Protein 4X5M (pdb70)

Secondary structure (DSSP, 8-state):
-HHHHHHHHHHHHHHHSSHHHHHHHHHH---TT--HHHHHHHHHHHHHHHHHHHHHT-HHHHHHHHHHHHHHHHHHHHHHHHHHH-/-HHHHHHHHHHHHHHHHHSHHHHHHHHHH---TT--HHHHHHHHHHHHHHHHHHHHHT-HHHHHHHHHHHHHHHHHHHHHHHHHHHHHHHHH-/-HHHHHHHHHHHHHHHHTHHHHHHHHHH---TT--HHHHHHHHHHHHHHHHHHHHHT-HHHHHHHHHHHHHHHHHHHHHHHHHHHHHHHTT--

Structure (mmCIF, N/CA/C/O backbone):
data_4X5M
#
_entry.id   4X5M
#
_cell.length_a   53.680
_cell.length_b   102.120
_cell.length_c   58.950
_cell.angle_alpha   90.00
_cell.angle_beta   90.00
_cell.angle_gamma   90.00
#
_symmetry.space_group_name_H-M   'P 21 21 2'
#
loop_
_entity.id
_entity.type
_entity.pdbx_description
1 polymer 'Uncharacterized protein'
2 non-polymer 'OLEIC ACID'
3 non-polymer '(2S)-2,3-dihydroxypropyl (9Z)-octadec-9-enoate'
4 non-polymer 'SULFATE ION'
5 non-polymer '(2R)-2,3-dihydroxypropyl (9Z)-octadec-9-enoate'
6 water water
#
loop_
_atom_site.group_PDB
_atom_site.id
_atom_site.type_symbol
_atom_site.label_atom_id
_atom_site.label_alt_id
_atom_site.label_comp_id
_atom_site.label_asym_id
_atom_site.label_entity_id
_atom_site.label_seq_id
_atom_site.pdbx_PDB_ins_code
_atom_site.Cartn_x
_atom_site.Cartn_y
_atom_site.Cartn_z
_atom_site.occupancy
_atom_site.B_iso_or_equiv
_atom_site.auth_seq_id
_atom_site.auth_comp_id
_atom_site.auth_asym_id
_atom_site.auth_atom_id
_atom_site.pdbx_PDB_model_num
ATOM 1 N N . ASP A 1 2 ? 65.521 49.035 -44.005 1.00 60.46 2 ASP A N 1
ATOM 2 C CA . ASP A 1 2 ? 66.500 48.258 -43.254 1.00 55.75 2 ASP A CA 1
ATOM 3 C C . ASP A 1 2 ? 66.795 48.901 -41.905 1.00 63.31 2 ASP A C 1
ATOM 4 O O . ASP A 1 2 ? 66.484 48.337 -40.854 1.00 62.80 2 ASP A O 1
ATOM 6 N N . THR A 1 3 ? 67.399 50.084 -41.943 1.00 63.35 3 THR A N 1
ATOM 7 C CA . THR A 1 3 ? 67.712 50.827 -40.728 1.00 55.93 3 THR A CA 1
ATOM 8 C C . THR A 1 3 ? 66.448 51.309 -40.024 1.00 52.15 3 THR A C 1
ATOM 9 O O . THR A 1 3 ? 66.479 51.643 -38.840 1.00 49.99 3 THR A O 1
ATOM 13 N N . ILE A 1 4 ? 65.338 51.359 -40.752 1.00 45.62 4 ILE A N 1
ATOM 14 C CA . ILE A 1 4 ? 64.101 51.867 -40.173 1.00 54.83 4 ILE A CA 1
ATOM 15 C C . ILE A 1 4 ? 63.432 50.779 -39.330 1.00 42.70 4 ILE A C 1
ATOM 16 O O . ILE A 1 4 ? 62.826 51.074 -38.301 1.00 44.37 4 ILE A O 1
ATOM 21 N N . LEU A 1 5 ? 63.569 49.521 -39.745 1.00 47.78 5 LEU A N 1
ATOM 22 C CA . LEU A 1 5 ? 63.025 48.409 -38.972 1.00 42.82 5 LEU A CA 1
ATOM 23 C C . LEU A 1 5 ? 63.854 48.206 -37.713 1.00 44.77 5 LEU A C 1
ATOM 24 O O . LEU A 1 5 ? 63.320 47.914 -36.641 1.00 39.22 5 LEU A O 1
ATOM 29 N N . LEU A 1 6 ? 65.166 48.361 -37.860 1.00 40.60 6 LEU A N 1
ATOM 30 C CA . LEU A 1 6 ? 66.088 48.286 -36.736 1.00 39.79 6 LEU A CA 1
ATOM 31 C C . LEU A 1 6 ? 65.769 49.355 -35.698 1.00 33.01 6 LEU A C 1
ATOM 32 O O . LEU A 1 6 ? 65.956 49.142 -34.501 1.00 33.66 6 LEU A O 1
ATOM 37 N N . THR A 1 7 ? 65.286 50.503 -36.165 1.00 35.91 7 THR A N 1
ATOM 38 C CA . THR A 1 7 ? 64.888 51.589 -35.276 1.00 31.33 7 THR A CA 1
ATOM 39 C C . THR A 1 7 ? 63.690 51.178 -34.425 1.00 25.68 7 THR A C 1
ATOM 40 O O . THR A 1 7 ? 63.650 51.439 -33.221 1.00 28.54 7 THR A O 1
ATOM 44 N N . GLY A 1 8 ? 62.719 50.528 -35.058 1.00 31.02 8 GLY A N 1
ATOM 45 C CA . GLY A 1 8 ? 61.537 50.053 -34.362 1.00 30.62 8 GLY A CA 1
ATOM 46 C C . GLY A 1 8 ? 61.862 48.972 -33.350 1.00 29.07 8 GLY A C 1
ATOM 47 O O . GLY A 1 8 ? 61.328 48.966 -32.240 1.00 32.74 8 GLY A O 1
ATOM 48 N N . LEU A 1 9 ? 62.741 48.052 -33.737 1.00 29.78 9 LEU A N 1
ATOM 49 C CA . LEU A 1 9 ? 63.184 46.988 -32.843 1.00 28.06 9 LEU A CA 1
ATOM 50 C C . LEU A 1 9 ? 63.993 47.572 -31.691 1.00 30.35 9 LEU A C 1
ATOM 51 O O . LEU A 1 9 ? 63.912 47.097 -30.557 1.00 32.91 9 LEU A O 1
ATOM 56 N N . PHE A 1 10 ? 64.774 48.603 -32.000 1.00 29.71 10 PHE A N 1
ATOM 57 C CA . PHE A 1 10 ? 65.519 49.352 -30.994 1.00 29.85 10 PHE A CA 1
ATOM 58 C C . PHE A 1 10 ? 64.546 49.967 -29.994 1.00 29.61 10 PHE A C 1
ATOM 59 O O . PHE A 1 10 ? 64.746 49.887 -28.781 1.00 29.00 10 PHE A O 1
ATOM 67 N N . ALA A 1 11 ? 63.485 50.568 -30.522 1.00 28.20 11 ALA A N 1
ATOM 68 C CA . ALA A 1 11 ? 62.438 51.167 -29.706 1.00 28.75 11 ALA A CA 1
ATOM 69 C C . ALA A 1 11 ? 61.691 50.112 -28.901 1.00 28.39 11 ALA A C 1
ATOM 70 O O . ALA A 1 11 ? 61.443 50.290 -27.708 1.00 27.22 11 ALA A O 1
ATOM 72 N N . ALA A 1 12 ? 61.332 49.019 -29.567 1.00 28.39 12 ALA A N 1
ATOM 73 C CA . ALA A 1 12 ? 60.593 47.934 -28.932 1.00 30.84 12 ALA A CA 1
ATOM 74 C C . ALA A 1 12 ? 61.374 47.332 -27.769 1.00 31.61 12 ALA A C 1
ATOM 75 O O . ALA A 1 12 ? 60.798 47.007 -26.733 1.00 32.00 12 ALA A O 1
ATOM 77 N N . PHE A 1 13 ? 62.685 47.194 -27.944 1.00 29.65 13 PHE A N 1
ATOM 78 C CA . PHE A 1 13 ? 63.551 46.642 -26.905 1.00 27.74 13 PHE A CA 1
ATOM 79 C C . PHE A 1 13 ? 63.505 47.473 -25.628 1.00 27.02 13 PHE A C 1
ATOM 80 O O . PHE A 1 13 ? 63.337 46.938 -24.533 1.00 27.99 13 PHE A O 1
ATOM 88 N N . PHE A 1 14 ? 63.650 48.786 -25.775 1.00 27.29 14 PHE A N 1
ATOM 89 C CA . PHE A 1 14 ? 63.758 49.672 -24.622 1.00 27.62 14 PHE A CA 1
ATOM 90 C C . PHE A 1 14 ? 62.434 49.901 -23.898 1.00 24.05 14 PHE A C 1
ATOM 91 O O . PHE A 1 14 ? 62.399 49.899 -22.673 1.00 32.62 14 PHE A O 1
ATOM 99 N N . THR A 1 15 ? 61.350 50.099 -24.640 1.00 24.22 15 THR A N 1
ATOM 100 C CA . THR A 1 15 ? 60.058 50.357 -24.007 1.00 27.62 15 THR A CA 1
ATOM 101 C C . THR A 1 15 ? 59.469 49.109 -23.356 1.00 31.00 15 THR A C 1
ATOM 102 O O . THR A 1 15 ? 58.775 49.203 -22.342 1.00 33.59 15 THR A O 1
ATOM 106 N N . THR A 1 16 ? 59.743 47.941 -23.930 1.00 27.53 16 THR A N 1
ATOM 107 C CA . THR A 1 16 ? 59.173 46.702 -23.406 1.00 29.44 16 THR A CA 1
ATOM 108 C C . THR A 1 16 ? 59.928 46.204 -22.176 1.00 30.70 16 THR A C 1
ATOM 109 O O . THR A 1 16 ? 59.320 45.727 -21.218 1.00 39.23 16 THR A O 1
ATOM 113 N N . PHE A 1 17 ? 61.251 46.327 -22.200 1.00 29.94 17 PHE A N 1
ATOM 114 C CA . PHE A 1 17 ? 62.083 45.773 -21.134 1.00 31.45 17 PHE A CA 1
ATOM 115 C C . PHE A 1 17 ? 62.410 46.789 -20.043 1.00 29.94 17 PHE A C 1
ATOM 116 O O . PHE A 1 17 ? 63.033 46.445 -19.038 1.00 35.25 17 PHE A O 1
ATOM 124 N N . ALA A 1 18 ? 61.990 48.035 -20.242 1.00 31.36 18 ALA A N 1
ATOM 125 C CA . ALA A 1 18 ? 62.215 49.089 -19.256 1.00 32.37 18 ALA A CA 1
ATOM 126 C C . ALA A 1 18 ? 61.594 48.735 -17.912 1.00 30.25 18 ALA A C 1
ATOM 127 O O . ALA A 1 18 ? 62.258 48.788 -16.878 1.00 33.91 18 A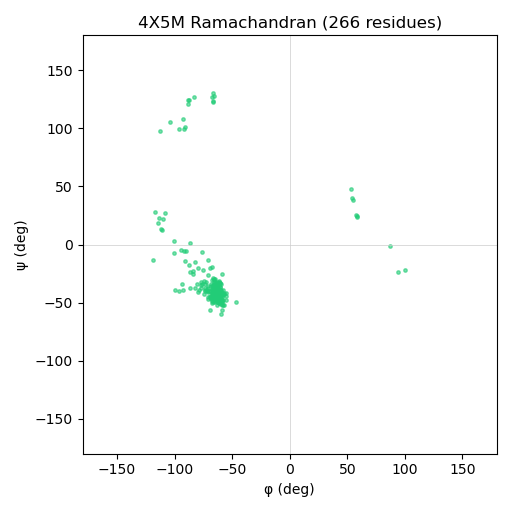LA A O 1
ATOM 129 N N . PHE A 1 19 ? 60.315 48.376 -17.936 1.00 25.02 19 PHE A N 1
ATOM 130 C CA . PHE A 1 19 ? 59.583 48.072 -16.712 1.00 30.55 19 PHE A CA 1
ATOM 131 C C . PHE A 1 19 ? 59.214 46.597 -16.621 1.00 35.45 19 PHE A C 1
ATOM 132 O O . PHE A 1 19 ? 58.391 46.204 -15.795 1.00 34.49 19 PHE A O 1
ATOM 140 N N . ALA A 1 20 ? 59.824 45.786 -17.479 1.00 29.57 20 ALA A N 1
ATOM 141 C CA . ALA A 1 20 ? 59.628 44.339 -17.446 1.00 31.19 20 ALA A CA 1
ATOM 142 C C . ALA A 1 20 ? 59.993 43.696 -16.097 1.00 30.11 20 ALA A C 1
ATOM 143 O O . ALA A 1 20 ? 59.296 42.782 -15.658 1.00 28.10 20 ALA A O 1
ATOM 145 N N . PRO A 1 21 ? 61.083 44.152 -15.438 1.00 31.07 21 PRO A N 1
ATOM 146 C CA . PRO A 1 21 ? 61.359 43.575 -14.115 1.00 29.75 21 PRO A CA 1
ATOM 147 C C . PRO A 1 21 ? 60.228 43.755 -13.099 1.00 33.62 21 PRO A C 1
ATOM 148 O O . PRO A 1 21 ? 60.125 42.955 -12.169 1.00 34.18 21 PRO A O 1
ATOM 152 N N . GLN A 1 22 ? 59.401 44.782 -13.272 1.00 35.17 22 GLN A N 1
ATOM 153 C CA . GLN A 1 22 ? 58.261 44.998 -12.384 1.00 33.24 22 GLN A CA 1
ATOM 154 C C . GLN A 1 22 ? 57.209 43.904 -12.552 1.00 30.02 22 GLN A C 1
ATOM 155 O O . GLN A 1 22 ? 56.692 43.372 -11.569 1.00 30.98 22 GLN A O 1
ATOM 161 N N . SER A 1 23 ? 56.895 43.577 -13.802 1.00 28.45 23 SER A N 1
ATOM 162 C CA . SER A 1 23 ? 55.929 42.526 -14.104 1.00 29.00 23 SER A CA 1
ATOM 163 C C . SER A 1 23 ? 56.447 41.161 -13.668 1.00 27.06 23 SER A C 1
ATOM 164 O O . SER A 1 23 ? 55.703 40.354 -13.111 1.00 31.58 23 SER A O 1
ATOM 167 N N . ILE A 1 24 ? 57.728 40.912 -13.928 1.00 29.58 24 ILE A N 1
ATOM 168 C CA . ILE A 1 24 ? 58.366 39.659 -13.541 1.00 31.53 24 ILE A CA 1
ATOM 169 C C . ILE A 1 24 ? 58.319 39.475 -12.027 1.00 30.62 24 ILE A C 1
ATOM 170 O O . ILE A 1 24 ? 58.020 38.387 -11.532 1.00 29.58 24 ILE A O 1
ATOM 175 N N . LYS A 1 25 ? 58.606 40.550 -11.298 1.00 34.36 25 LYS A N 1
ATOM 176 C CA . LYS A 1 25 ? 58.543 40.534 -9.840 1.00 38.75 25 LYS A CA 1
ATOM 177 C C . LYS A 1 25 ? 57.132 40.216 -9.355 1.00 36.15 25 LYS A C 1
ATOM 178 O O . LYS A 1 25 ? 56.948 39.450 -8.409 1.00 31.65 25 LYS A O 1
ATOM 184 N N . THR A 1 26 ? 56.143 40.817 -10.009 1.00 33.49 26 THR A N 1
ATOM 185 C CA . THR A 1 26 ? 54.742 40.593 -9.668 1.00 28.22 26 THR A CA 1
ATOM 186 C C . THR A 1 26 ? 54.354 39.139 -9.905 1.00 27.61 26 THR A C 1
ATOM 187 O O . THR A 1 26 ? 53.685 38.521 -9.077 1.00 35.27 26 THR A O 1
ATOM 191 N N . ILE A 1 27 ? 54.785 38.597 -11.038 1.00 27.40 27 ILE A N 1
ATOM 192 C CA . ILE A 1 27 ? 54.525 37.202 -11.374 1.00 29.51 27 ILE A CA 1
ATOM 193 C C . ILE A 1 27 ? 55.207 36.267 -10.377 1.00 33.63 27 ILE A C 1
ATOM 194 O O . ILE A 1 27 ? 54.631 35.265 -9.950 1.00 35.75 27 ILE A O 1
ATOM 199 N N . ARG A 1 28 ? 56.431 36.616 -9.994 1.00 36.64 28 ARG A N 1
ATOM 200 C CA . ARG A 1 28 ? 57.215 35.793 -9.081 1.00 39.21 28 ARG A CA 1
ATOM 201 C C . ARG A 1 28 ? 56.670 35.826 -7.653 1.00 40.62 28 ARG A C 1
ATOM 202 O O . ARG A 1 28 ? 56.550 34.786 -7.004 1.00 38.95 28 ARG A O 1
ATOM 210 N N . THR A 1 29 ? 56.335 37.018 -7.169 1.00 38.65 29 THR A N 1
ATOM 211 C CA . THR A 1 29 ? 55.906 37.185 -5.782 1.00 39.34 29 THR A CA 1
ATOM 212 C C . THR A 1 29 ? 54.396 37.069 -5.602 1.00 37.77 29 THR A C 1
ATOM 213 O O . THR A 1 29 ? 53.913 36.933 -4.475 1.00 40.20 29 THR A O 1
ATOM 217 N N . ARG A 1 30 ? 53.659 37.133 -6.710 1.00 35.02 30 ARG A N 1
ATOM 218 C CA . ARG A 1 30 ? 52.195 37.090 -6.692 1.00 32.39 30 ARG A CA 1
ATOM 219 C C . ARG A 1 30 ? 51.599 38.217 -5.847 1.00 38.49 30 ARG A C 1
ATOM 220 O O . ARG A 1 30 ? 50.477 38.109 -5.353 1.00 38.91 30 ARG A O 1
ATOM 228 N N . ASN A 1 31 ? 52.359 39.296 -5.686 1.00 36.35 31 ASN A N 1
ATOM 229 C CA . ASN A 1 31 ? 51.885 40.469 -4.962 1.00 38.54 31 ASN A CA 1
ATOM 230 C C . ASN A 1 31 ? 51.261 41.467 -5.931 1.00 37.87 31 ASN A C 1
ATOM 231 O O . ASN A 1 31 ? 51.964 42.109 -6.710 1.00 37.76 31 ASN A O 1
ATOM 236 N N . THR A 1 32 ? 49.937 41.589 -5.878 1.00 33.94 32 THR A N 1
ATOM 237 C CA . THR A 1 32 ? 49.207 42.442 -6.811 1.00 36.31 32 THR A CA 1
ATOM 238 C C . THR A 1 32 ? 48.478 43.589 -6.119 1.00 41.24 32 THR A C 1
ATOM 239 O O . THR A 1 32 ? 47.457 44.069 -6.612 1.00 39.78 32 THR A O 1
ATOM 243 N N . GLU A 1 33 ? 49.000 44.024 -4.977 1.00 43.24 33 GLU A N 1
ATOM 244 C CA . GLU A 1 33 ? 48.419 45.155 -4.261 1.00 53.32 33 GLU A CA 1
ATOM 245 C C . GLU A 1 33 ? 48.580 46.449 -5.055 1.00 44.32 33 GLU A C 1
ATOM 246 O O . GLU A 1 33 ? 49.673 46.768 -5.525 1.00 49.70 33 GLU A O 1
ATOM 249 N N . GLY A 1 34 ? 47.484 47.187 -5.207 1.00 45.81 34 GLY A N 1
ATOM 250 C CA . GLY A 1 34 ? 47.513 48.456 -5.911 1.00 53.63 34 GLY A CA 1
ATOM 251 C C . GLY A 1 34 ? 47.144 48.334 -7.376 1.00 53.16 34 GLY A C 1
ATOM 252 O O . GLY A 1 34 ? 46.698 49.301 -7.996 1.00 48.55 34 GLY A O 1
ATOM 253 N N . ILE A 1 35 ? 47.330 47.140 -7.932 1.00 43.03 35 ILE A N 1
ATOM 254 C CA . ILE A 1 35 ? 47.029 46.894 -9.338 1.00 42.07 35 ILE A CA 1
ATOM 255 C C . ILE A 1 35 ? 45.534 47.005 -9.619 1.00 31.09 35 ILE A C 1
ATOM 256 O O . ILE A 1 35 ? 44.722 46.319 -8.998 1.00 42.13 35 ILE A O 1
ATOM 261 N N . SER A 1 36 ? 45.178 47.878 -10.556 1.00 35.38 36 SER A N 1
ATOM 262 C CA . SER A 1 36 ? 43.785 48.053 -10.947 1.00 37.04 36 SER A CA 1
ATOM 263 C C . SER A 1 36 ? 43.390 47.086 -12.055 1.00 35.15 36 SER A C 1
ATOM 264 O O . SER A 1 36 ? 44.022 47.045 -13.112 1.00 29.78 36 SER A O 1
ATOM 267 N N . VAL A 1 37 ? 42.339 46.313 -11.803 1.00 32.28 37 VAL A N 1
ATOM 268 C CA . VAL A 1 37 ? 41.810 45.383 -12.794 1.00 30.87 37 VAL A CA 1
ATOM 269 C C . VAL A 1 37 ? 41.334 46.129 -14.037 1.00 30.04 37 VAL A C 1
ATOM 270 O O . VAL A 1 37 ? 41.626 45.725 -15.164 1.00 25.57 37 VAL A O 1
ATOM 274 N N . VAL A 1 38 ? 40.616 47.228 -13.822 1.00 32.41 38 VAL A N 1
ATOM 275 C CA . VAL A 1 38 ? 40.078 48.033 -14.917 1.00 24.59 38 VAL A CA 1
ATOM 276 C C . VAL A 1 38 ? 41.181 48.584 -15.818 1.00 23.98 38 VAL A C 1
ATOM 277 O O . VAL A 1 38 ? 41.074 48.533 -17.045 1.00 29.37 38 VAL A O 1
ATOM 281 N N . MET A 1 39 ? 42.244 49.100 -15.208 1.00 23.81 39 MET A N 1
ATOM 282 C CA . MET A 1 39 ? 43.352 49.667 -15.971 1.00 27.18 39 MET A CA 1
ATOM 283 C C . MET A 1 39 ? 44.043 48.610 -16.832 1.00 23.93 39 MET A C 1
ATOM 284 O O . MET A 1 39 ? 44.421 48.882 -17.971 1.00 26.59 39 MET A O 1
ATOM 289 N N . TYR A 1 40 ? 44.197 47.404 -16.294 1.00 23.67 40 TYR A N 1
ATOM 290 C CA . TYR A 1 40 ? 44.863 46.335 -17.032 1.00 26.34 40 TYR A CA 1
ATOM 291 C C . TYR A 1 40 ? 43.990 45.785 -18.156 1.00 26.64 40 TYR A C 1
ATOM 292 O O . TYR A 1 40 ? 44.499 45.390 -19.205 1.00 28.88 40 TYR A O 1
ATOM 301 N N . ILE A 1 41 ? 42.679 45.761 -17.938 1.00 25.79 41 ILE A N 1
ATOM 302 C CA . ILE A 1 41 ? 41.750 45.340 -18.980 1.00 24.05 41 ILE A CA 1
ATOM 303 C C . ILE A 1 41 ? 41.760 46.351 -20.123 1.00 23.05 41 ILE A C 1
ATOM 304 O O . ILE A 1 41 ? 41.774 45.976 -21.297 1.00 28.29 41 ILE A O 1
ATOM 309 N N . MET A 1 42 ? 41.762 47.634 -19.773 1.00 25.45 42 MET A N 1
ATOM 310 C CA . MET A 1 42 ? 41.898 48.695 -20.765 1.00 28.87 42 MET A CA 1
ATOM 311 C C . MET A 1 42 ? 43.223 48.570 -21.509 1.00 22.78 42 MET A C 1
ATOM 312 O O . MET A 1 42 ? 43.278 48.700 -22.733 1.00 22.86 42 MET A O 1
ATOM 317 N N . PHE A 1 43 ? 44.288 48.318 -20.754 1.00 25.39 43 PHE A N 1
ATOM 318 C CA . PHE A 1 43 ? 45.628 48.188 -21.314 1.00 23.90 43 PHE A CA 1
ATOM 319 C C . PHE A 1 43 ? 45.714 47.017 -22.286 1.00 23.95 43 PHE A C 1
ATOM 320 O O . PHE A 1 43 ? 46.241 47.153 -23.389 1.00 26.65 43 PHE A O 1
ATOM 328 N N . LEU A 1 44 ? 45.189 45.869 -21.866 1.00 24.62 44 LEU A N 1
ATOM 329 C CA . LEU A 1 44 ? 45.213 44.665 -22.690 1.00 27.77 44 LEU A CA 1
ATOM 330 C C . LEU A 1 44 ? 44.346 44.818 -23.935 1.00 24.31 44 LEU A C 1
ATOM 331 O O . LEU A 1 44 ? 44.676 44.290 -24.997 1.00 22.89 44 LEU A O 1
ATOM 336 N N . THR A 1 45 ? 43.238 45.540 -23.797 1.00 21.41 45 THR A N 1
ATOM 337 C CA . THR A 1 45 ? 42.370 45.834 -24.933 1.00 23.48 45 THR A CA 1
ATOM 338 C C . THR A 1 45 ? 43.151 46.577 -26.012 1.00 26.74 45 THR A C 1
ATOM 339 O O . THR A 1 45 ? 43.030 46.281 -27.202 1.00 27.52 45 THR A O 1
ATOM 343 N N . GLY A 1 46 ? 43.965 47.536 -25.583 1.00 22.18 46 GLY A N 1
ATOM 344 C CA . GLY A 1 46 ? 44.802 48.287 -26.498 1.00 24.19 46 GLY A CA 1
ATOM 345 C C . GLY A 1 46 ? 45.921 47.446 -27.082 1.00 21.23 46 GLY A C 1
ATOM 346 O O . GLY A 1 46 ? 46.242 47.567 -28.266 1.00 25.95 46 GLY A O 1
ATOM 347 N N . VAL A 1 47 ? 46.517 46.594 -26.251 1.00 25.78 47 VAL A N 1
ATOM 348 C CA . VAL A 1 47 ? 47.600 45.715 -26.689 1.00 22.46 47 VAL A CA 1
ATOM 349 C C . VAL A 1 47 ? 47.134 44.787 -27.805 1.00 24.70 47 VAL A C 1
ATOM 350 O O . VAL A 1 47 ? 47.813 44.632 -28.821 1.00 27.36 47 VAL A O 1
ATOM 354 N N . ILE A 1 48 ? 45.968 44.179 -27.610 1.00 22.90 48 ILE A N 1
ATOM 355 C CA . ILE A 1 48 ? 45.362 43.328 -28.628 1.00 22.11 48 ILE A CA 1
ATOM 356 C C . ILE A 1 48 ? 45.127 44.113 -29.917 1.00 23.69 48 ILE A C 1
ATOM 357 O O . ILE A 1 48 ? 45.385 43.618 -31.015 1.00 22.28 48 ILE A O 1
ATOM 362 N N . SER A 1 49 ? 44.655 45.347 -29.771 1.00 25.37 49 SER A N 1
ATOM 363 C CA . SER A 1 49 ? 44.385 46.204 -30.920 1.00 26.28 49 SER A CA 1
ATOM 364 C C . SER A 1 49 ? 45.671 46.588 -31.654 1.00 22.11 49 SER A C 1
ATOM 365 O O . SER A 1 49 ? 45.677 46.708 -32.8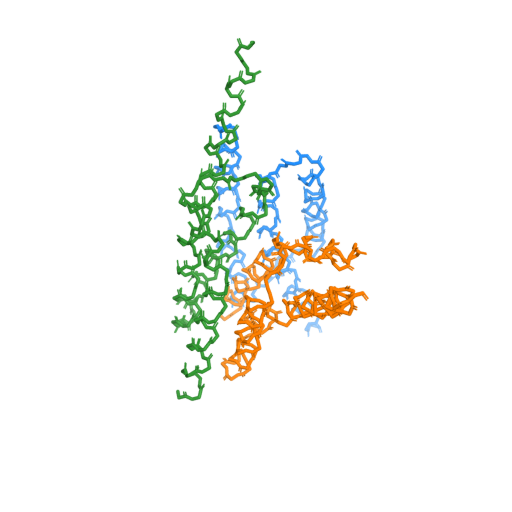80 1.00 24.20 49 SER A O 1
ATOM 368 N N . TRP A 1 50 ? 46.755 46.783 -30.907 1.00 21.38 50 TRP A N 1
ATOM 369 C CA . TRP A 1 50 ? 48.059 47.048 -31.515 1.00 26.77 50 TRP A CA 1
ATOM 370 C C . TRP A 1 50 ? 48.517 45.858 -32.348 1.00 28.97 50 TRP A C 1
ATOM 371 O O . TRP A 1 50 ? 49.101 46.025 -33.420 1.00 26.42 50 TRP A O 1
ATOM 382 N N . ILE A 1 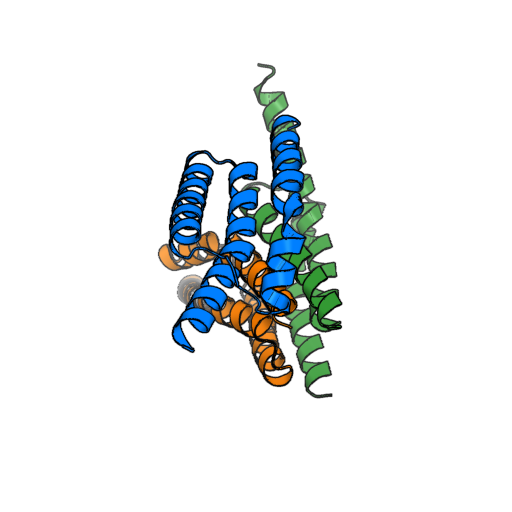51 ? 48.261 44.657 -31.839 1.00 26.73 51 ILE A N 1
ATOM 383 C CA . ILE A 1 51 ? 48.624 43.431 -32.541 1.00 24.93 51 ILE A CA 1
ATOM 384 C C . ILE A 1 51 ? 47.876 43.336 -33.867 1.00 24.56 51 ILE A C 1
ATOM 385 O O . ILE A 1 51 ? 48.465 43.016 -34.898 1.00 22.22 51 ILE A O 1
ATOM 390 N N . ALA A 1 52 ? 46.579 43.628 -33.835 1.00 27.42 52 ALA A N 1
ATOM 391 C CA . ALA A 1 52 ? 45.780 43.683 -35.054 1.00 28.54 52 ALA A CA 1
ATOM 392 C C . ALA A 1 52 ? 46.326 44.754 -35.990 1.00 33.18 52 ALA A C 1
ATOM 393 O O . ALA A 1 52 ? 46.430 44.546 -37.200 1.00 33.05 52 ALA A O 1
ATOM 395 N N . TYR A 1 53 ? 46.679 45.899 -35.413 1.00 31.48 53 TYR A N 1
ATOM 396 C CA . TYR A 1 53 ? 47.253 47.008 -36.165 1.00 31.37 53 TYR A CA 1
ATOM 397 C C . TYR A 1 53 ? 48.586 46.617 -36.790 1.00 31.67 53 TYR A C 1
ATOM 398 O O . TYR A 1 53 ? 48.839 46.900 -37.960 1.00 29.50 53 TYR A O 1
ATOM 407 N N . GLY A 1 54 ? 49.431 45.967 -35.997 1.00 24.65 54 GLY A N 1
ATOM 408 C CA . GLY A 1 54 ? 50.733 45.522 -36.460 1.00 30.86 54 GLY A CA 1
ATOM 409 C C . GLY A 1 54 ? 50.648 44.549 -37.621 1.00 35.82 54 GLY A C 1
ATOM 410 O O . GLY A 1 54 ? 51.457 44.603 -38.547 1.00 31.75 54 GLY A O 1
ATOM 411 N N . ILE A 1 55 ? 49.665 43.655 -37.571 1.00 33.22 55 ILE A N 1
ATOM 412 C CA . ILE A 1 55 ? 49.451 42.686 -38.641 1.00 34.26 55 ILE A CA 1
ATOM 413 C C . ILE A 1 55 ? 48.982 43.387 -39.909 1.00 39.73 55 ILE A C 1
ATOM 414 O O . ILE A 1 55 ? 49.472 43.114 -41.006 1.00 41.66 55 ILE A O 1
ATOM 419 N N . MET A 1 56 ? 48.035 44.304 -39.748 1.00 33.19 56 MET A N 1
ATOM 420 C CA . MET A 1 56 ? 47.485 45.042 -40.879 1.00 35.83 56 MET A CA 1
ATOM 421 C C . MET A 1 56 ? 48.498 46.016 -41.480 1.00 42.85 56 MET A C 1
ATOM 422 O O . MET A 1 56 ? 48.355 46.439 -42.627 1.00 43.92 56 MET A O 1
ATOM 427 N N . ARG A 1 57 ? 49.518 46.366 -40.699 1.00 35.92 57 ARG A N 1
ATOM 428 C CA . ARG A 1 57 ? 50.553 47.299 -41.141 1.00 33.88 57 ARG A CA 1
ATOM 429 C C . ARG A 1 57 ? 51.828 46.593 -41.592 1.00 39.74 57 ARG A C 1
ATOM 430 O O . ARG A 1 57 ? 52.741 47.233 -42.118 1.00 41.97 57 ARG A O 1
ATOM 438 N N . SER A 1 58 ? 51.876 45.278 -41.386 1.00 39.16 58 SER A N 1
ATOM 439 C CA . SER A 1 58 ? 53.085 44.487 -41.615 1.00 39.04 58 SER A CA 1
ATOM 440 C C . SER A 1 58 ? 54.254 45.100 -40.849 1.00 43.90 58 SER A C 1
ATOM 441 O O . SER A 1 58 ? 55.341 45.301 -41.395 1.00 39.83 58 SER A O 1
ATOM 444 N N . ASP A 1 59 ? 54.006 45.404 -39.579 1.00 44.35 59 ASP A N 1
ATOM 445 C CA . ASP A 1 59 ? 54.983 46.057 -38.720 1.00 37.23 59 ASP A CA 1
ATOM 446 C C . ASP A 1 59 ? 55.427 45.107 -37.615 1.00 35.12 59 ASP A C 1
ATOM 447 O O . ASP A 1 59 ? 54.750 44.970 -36.596 1.00 34.91 59 ASP A O 1
ATOM 452 N N . PHE A 1 60 ? 56.567 44.454 -37.817 1.00 29.54 60 PHE A N 1
ATOM 453 C CA . PHE A 1 60 ? 57.045 43.463 -36.861 1.00 37.24 60 PHE A CA 1
ATOM 454 C C . PHE A 1 60 ? 57.525 44.110 -35.566 1.00 32.91 60 PHE A C 1
ATOM 455 O O . PHE A 1 60 ? 57.513 43.479 -34.511 1.00 35.13 60 PHE A O 1
ATOM 463 N N . ALA A 1 61 ? 57.950 45.368 -35.650 1.00 35.04 61 ALA A N 1
ATOM 464 C CA . ALA A 1 61 ? 58.381 46.104 -34.468 1.00 28.16 61 ALA A CA 1
ATOM 465 C C . ALA A 1 61 ? 57.210 46.302 -33.512 1.00 25.19 61 ALA A C 1
ATOM 466 O O . ALA A 1 61 ? 57.314 46.023 -32.319 1.00 26.87 61 ALA A O 1
ATOM 468 N N . VAL A 1 62 ? 56.094 46.783 -34.051 1.00 25.23 62 VAL A N 1
ATOM 469 C CA . VAL A 1 62 ? 54.875 46.961 -33.273 1.00 27.65 62 VAL A CA 1
ATOM 470 C C . VAL A 1 62 ? 54.355 45.613 -32.786 1.00 27.57 62 VAL A C 1
ATOM 471 O O . VAL A 1 62 ? 53.920 45.478 -31.641 1.00 29.36 62 VAL A O 1
ATOM 475 N N . LEU A 1 63 ? 54.421 44.616 -33.663 1.00 29.68 63 LEU A N 1
ATOM 476 C CA . LEU A 1 63 ? 53.947 43.271 -33.353 1.00 35.50 63 LEU A CA 1
ATOM 477 C C . LEU A 1 63 ? 54.664 42.649 -32.159 1.00 24.41 63 LEU A C 1
ATOM 478 O O . LEU A 1 63 ? 54.030 42.313 -31.159 1.00 33.93 63 LEU A O 1
ATOM 483 N N . ILE A 1 64 ? 55.981 42.497 -32.263 1.00 33.10 64 ILE A N 1
ATOM 484 C CA . ILE A 1 64 ? 56.749 41.814 -31.226 1.00 32.91 64 ILE A CA 1
ATOM 485 C C . ILE A 1 64 ? 56.726 42.587 -29.907 1.00 30.33 64 ILE A C 1
ATOM 486 O O . ILE A 1 64 ? 56.792 41.991 -28.834 1.00 28.55 64 ILE A O 1
ATOM 491 N N . ALA A 1 65 ? 56.609 43.909 -29.987 1.00 29.75 65 ALA A N 1
ATOM 492 C CA . ALA A 1 65 ? 56.568 44.741 -28.791 1.00 31.87 65 ALA A CA 1
ATOM 493 C C . ALA A 1 65 ? 55.334 44.425 -27.954 1.00 22.41 65 ALA A C 1
ATOM 494 O O . ALA A 1 65 ? 55.418 44.264 -26.736 1.00 23.31 65 ALA A O 1
ATOM 496 N N . ASN A 1 66 ? 54.191 44.323 -28.623 1.00 23.63 66 ASN A N 1
ATOM 497 C CA . ASN A 1 66 ? 52.922 44.108 -27.941 1.00 22.07 66 ASN A CA 1
ATOM 498 C C . ASN A 1 66 ? 52.642 42.642 -27.626 1.00 24.21 66 ASN A C 1
ATOM 499 O O . ASN A 1 66 ? 51.896 42.337 -26.699 1.00 24.73 66 ASN A O 1
ATOM 504 N N . ILE A 1 67 ? 53.235 41.734 -28.396 1.00 25.59 67 ILE A N 1
ATOM 505 C CA . ILE A 1 67 ? 53.095 40.312 -28.104 1.00 28.83 67 ILE A CA 1
ATOM 506 C C . ILE A 1 67 ? 53.833 39.984 -26.810 1.00 25.90 67 ILE A C 1
ATOM 507 O O . ILE A 1 67 ? 53.303 39.288 -25.944 1.00 27.92 67 ILE A O 1
ATOM 512 N N . VAL A 1 68 ? 55.052 40.502 -26.677 1.00 22.22 68 VAL A N 1
ATOM 513 C CA . VAL A 1 68 ? 55.821 40.332 -25.448 1.00 24.19 68 VAL A CA 1
ATOM 514 C C . VAL A 1 68 ? 55.113 41.018 -24.282 1.00 24.48 68 VAL A C 1
ATOM 515 O O . VAL A 1 68 ? 55.044 40.473 -23.177 1.00 25.66 68 VAL A O 1
ATOM 519 N N . THR A 1 69 ? 54.579 42.209 -24.541 1.00 23.01 69 THR A N 1
ATOM 520 C CA . THR A 1 69 ? 53.792 42.936 -23.548 1.00 22.93 69 THR A CA 1
ATOM 521 C C . THR A 1 69 ? 52.607 42.094 -23.085 1.00 23.99 69 THR A C 1
ATOM 522 O O . THR A 1 69 ? 52.297 42.041 -21.894 1.00 24.30 69 THR A O 1
ATOM 526 N N . LEU A 1 70 ? 51.959 41.427 -24.035 1.00 22.85 70 LEU A N 1
ATOM 527 C CA . LEU A 1 70 ? 50.824 40.562 -23.730 1.00 30.11 70 LEU A CA 1
ATOM 528 C C . LEU A 1 70 ? 51.228 39.416 -22.804 1.00 24.77 70 LEU A C 1
ATOM 529 O O . LEU A 1 70 ? 50.510 39.087 -21.862 1.00 24.60 70 LEU A O 1
ATOM 534 N N . PHE A 1 71 ? 52.386 38.820 -23.073 1.00 23.57 71 PHE A N 1
ATOM 535 C CA . PHE A 1 71 ? 52.884 37.707 -22.268 1.00 26.81 71 PHE A CA 1
ATOM 536 C C . PHE A 1 71 ? 53.334 38.152 -20.879 1.00 28.93 71 PHE A C 1
ATOM 537 O O . PHE A 1 71 ? 53.549 37.325 -19.993 1.00 34.19 71 PHE A O 1
ATOM 545 N N . LEU A 1 72 ? 53.482 39.460 -20.695 1.00 25.50 72 LEU A N 1
ATOM 546 C CA . LEU A 1 72 ? 53.861 40.012 -19.400 1.00 32.47 72 LEU A CA 1
ATOM 547 C C . LEU A 1 72 ? 52.649 40.550 -18.649 1.00 34.17 72 LEU A C 1
ATOM 548 O O . LEU A 1 72 ? 52.540 40.390 -17.434 1.00 37.86 72 LEU A O 1
ATOM 553 N N . ALA A 1 73 ? 51.735 41.177 -19.382 1.00 30.46 73 ALA A N 1
ATOM 554 C CA . ALA A 1 73 ? 50.579 41.834 -18.778 1.00 30.02 73 ALA A CA 1
ATOM 555 C C . ALA A 1 73 ? 49.464 40.856 -18.415 1.00 24.20 73 ALA A C 1
ATOM 556 O O . ALA A 1 73 ? 48.845 40.980 -17.359 1.00 26.96 73 ALA A O 1
ATOM 558 N N . ALA A 1 74 ? 49.203 39.893 -19.294 1.00 23.76 74 ALA A N 1
ATOM 559 C CA . ALA A 1 74 ? 48.128 38.927 -19.069 1.00 26.25 74 ALA A CA 1
ATOM 560 C C . ALA A 1 74 ? 48.316 38.092 -17.792 1.00 26.95 74 ALA A C 1
ATOM 561 O O . ALA A 1 74 ? 47.361 37.926 -17.034 1.00 26.80 74 ALA A O 1
ATOM 563 N N . PRO A 1 75 ? 49.533 37.562 -17.543 1.00 26.02 75 PRO A N 1
ATOM 564 C CA . PRO A 1 75 ? 49.698 36.828 -16.282 1.00 28.25 75 PRO A CA 1
ATOM 565 C C . PRO A 1 75 ? 49.502 37.709 -15.050 1.00 24.76 75 PRO A C 1
ATOM 566 O O . PRO A 1 75 ? 49.007 37.226 -14.032 1.00 24.49 75 PRO A O 1
ATOM 570 N N . VAL A 1 76 ? 49.888 38.978 -15.145 1.00 27.21 76 VAL A N 1
ATOM 571 C CA . VAL A 1 76 ? 49.705 39.921 -14.045 1.00 25.22 76 VAL A CA 1
ATOM 572 C C . VAL A 1 76 ? 48.224 40.096 -13.711 1.00 26.84 76 VAL A C 1
ATOM 573 O O . VAL A 1 76 ? 47.836 40.082 -12.541 1.00 27.43 76 VAL A O 1
ATOM 577 N N . LEU A 1 77 ? 47.397 40.248 -14.742 1.00 24.73 77 LEU A N 1
ATOM 578 C CA . LEU A 1 77 ? 45.958 40.389 -14.541 1.00 23.36 77 LEU A CA 1
ATOM 579 C C . LEU A 1 77 ? 45.356 39.105 -13.973 1.00 25.48 77 LEU A C 1
ATOM 580 O O . LEU A 1 77 ? 44.489 39.154 -13.099 1.00 24.19 77 LEU A O 1
ATOM 585 N N . VAL A 1 78 ? 45.824 37.961 -14.469 1.00 27.19 78 VAL A N 1
ATOM 586 C CA . VAL A 1 78 ? 45.363 36.661 -13.983 1.00 27.56 78 VAL A CA 1
ATOM 587 C C . VAL A 1 78 ? 45.588 36.513 -12.481 1.00 26.95 78 VAL A C 1
ATOM 588 O O . VAL A 1 78 ? 44.668 36.174 -11.737 1.00 28.49 78 VAL A O 1
ATOM 592 N N . ILE A 1 79 ? 46.816 36.774 -12.045 1.00 27.57 79 ILE A N 1
ATOM 593 C CA . ILE A 1 79 ? 47.162 36.712 -10.629 1.00 25.61 79 ILE A CA 1
ATOM 594 C C . ILE A 1 79 ? 46.343 37.719 -9.823 1.00 29.02 79 ILE A C 1
ATOM 595 O O . ILE A 1 79 ? 45.899 37.425 -8.711 1.00 32.86 79 ILE A O 1
ATOM 600 N N . THR A 1 80 ? 46.136 38.901 -10.397 1.00 28.12 80 THR A N 1
ATOM 601 C CA . THR A 1 80 ? 45.354 39.947 -9.744 1.00 31.01 80 THR A CA 1
ATOM 602 C C . THR A 1 80 ? 43.919 39.493 -9.496 1.00 35.35 80 THR A C 1
ATOM 603 O O . THR A 1 80 ? 43.372 39.694 -8.411 1.00 36.15 80 THR A O 1
ATOM 607 N N . LEU A 1 81 ? 43.319 38.874 -10.507 1.00 31.37 81 LEU A N 1
ATOM 608 C CA . LEU A 1 81 ? 41.947 38.388 -10.407 1.00 36.29 81 LEU A CA 1
ATOM 609 C C . LEU A 1 81 ? 41.835 37.225 -9.423 1.00 37.60 81 LEU A C 1
ATOM 610 O O . LEU A 1 81 ? 40.823 37.081 -8.736 1.00 37.49 81 LEU A O 1
ATOM 615 N N . ILE A 1 82 ? 42.875 36.400 -9.358 1.00 28.48 82 ILE A N 1
ATOM 616 C CA . ILE A 1 82 ? 42.914 35.295 -8.406 1.00 34.91 82 ILE A CA 1
ATOM 617 C C . ILE A 1 82 ? 43.000 35.821 -6.974 1.00 41.71 82 ILE A C 1
ATOM 618 O O . ILE A 1 82 ? 42.247 35.389 -6.100 1.00 41.20 82 ILE A O 1
ATOM 623 N N . ASN A 1 83 ? 43.916 36.757 -6.742 1.00 33.24 83 ASN A N 1
ATOM 624 C CA . ASN A 1 83 ? 44.077 37.365 -5.425 1.00 42.89 83 ASN A CA 1
ATOM 625 C C . ASN A 1 83 ? 42.828 38.125 -4.987 1.00 47.70 83 ASN A C 1
ATOM 626 O O . ASN A 1 83 ? 42.458 38.103 -3.813 1.00 52.45 83 ASN A O 1
ATOM 631 N N . ARG A 1 84 ? 42.189 38.799 -5.939 1.00 39.21 84 ARG A N 1
ATOM 632 C CA . ARG A 1 84 ? 40.965 39.548 -5.672 1.00 44.91 84 ARG A CA 1
ATOM 633 C C . ARG A 1 84 ? 39.856 38.642 -5.145 1.00 56.69 84 ARG A C 1
ATOM 634 O O . ARG A 1 84 ? 39.098 39.023 -4.252 1.00 72.13 84 ARG A O 1
ATOM 642 N N . ARG A 1 85 ? 39.773 37.436 -5.698 1.00 60.55 85 ARG A N 1
ATOM 643 C CA . ARG A 1 85 ? 38.680 36.526 -5.374 1.00 62.86 85 ARG A CA 1
ATOM 644 C C . ARG A 1 85 ? 38.918 35.756 -4.075 1.00 75.22 85 ARG A C 1
ATOM 645 O O . ARG A 1 85 ? 37.989 35.164 -3.523 1.00 86.09 85 ARG A O 1
ATOM 653 N N . LYS A 1 86 ? 40.159 35.766 -3.590 1.00 71.86 86 LYS A N 1
ATOM 654 C CA . LYS A 1 86 ? 40.496 35.095 -2.336 1.00 74.30 86 LYS A CA 1
ATOM 655 C C . LYS A 1 86 ? 39.728 35.701 -1.164 1.00 85.24 86 LYS A C 1
ATOM 656 O O . LYS A 1 86 ? 39.400 35.010 -0.199 1.00 89.94 86 LYS A O 1
ATOM 662 N N . LYS A 1 87 ? 39.447 36.997 -1.257 1.00 83.68 87 LYS A N 1
ATOM 663 C CA . LYS A 1 87 ? 38.691 37.695 -0.225 1.00 85.97 87 LYS A CA 1
ATOM 664 C C . LYS A 1 87 ? 37.204 37.368 -0.322 1.00 87.27 87 LYS A C 1
ATOM 665 O O . LYS A 1 87 ? 36.604 36.873 0.631 1.00 87.18 87 LYS A O 1
ATOM 667 N N . MET B 1 1 ? 59.521 29.821 -11.057 1.00 41.15 1 MET B N 1
ATOM 668 C CA . MET B 1 1 ? 58.912 28.701 -11.765 1.00 42.66 1 MET B CA 1
ATOM 669 C C . MET B 1 1 ? 57.934 29.188 -12.827 1.00 35.15 1 MET B C 1
ATOM 670 O O . MET B 1 1 ? 57.903 28.668 -13.942 1.00 30.62 1 MET B O 1
ATOM 672 N N . ASP B 1 2 ? 57.137 30.190 -12.471 1.00 36.06 2 ASP B N 1
ATOM 673 C CA . ASP B 1 2 ? 56.128 30.725 -13.376 1.00 29.76 2 ASP B CA 1
ATOM 674 C C . ASP B 1 2 ? 56.751 31.514 -14.519 1.00 24.42 2 ASP B C 1
ATOM 675 O O . ASP B 1 2 ? 56.309 31.413 -15.662 1.00 26.36 2 ASP B O 1
ATOM 680 N N . THR B 1 3 ? 57.777 32.299 -14.206 1.00 24.98 3 THR B N 1
ATOM 681 C CA . THR B 1 3 ? 58.491 33.061 -15.224 1.00 29.98 3 THR B CA 1
ATOM 682 C C . THR B 1 3 ? 59.223 32.123 -16.177 1.00 27.48 3 THR B C 1
ATOM 683 O O . THR B 1 3 ? 59.405 32.435 -17.354 1.00 30.58 3 THR B O 1
ATOM 687 N N . ILE B 1 4 ? 59.641 30.970 -15.663 1.00 26.90 4 ILE B N 1
ATOM 688 C CA . ILE B 1 4 ? 60.283 29.956 -16.491 1.00 24.91 4 ILE B CA 1
ATOM 689 C C . ILE B 1 4 ? 59.268 29.358 -17.459 1.00 23.62 4 ILE B C 1
ATOM 690 O O . ILE B 1 4 ? 59.538 29.215 -18.653 1.00 25.92 4 ILE B O 1
ATOM 695 N N . LEU B 1 5 ? 58.096 29.018 -16.934 1.00 22.51 5 LEU B N 1
ATOM 696 C CA . LEU B 1 5 ? 57.001 28.503 -17.749 1.00 23.87 5 LEU B CA 1
ATOM 697 C C . LEU B 1 5 ? 56.597 29.512 -18.818 1.00 23.56 5 LEU B C 1
ATOM 698 O O . LEU B 1 5 ? 56.370 29.148 -19.972 1.00 23.01 5 LEU B O 1
ATOM 703 N N . LEU B 1 6 ? 56.513 30.779 -18.418 1.00 22.67 6 LEU B N 1
ATOM 704 C CA . LEU B 1 6 ? 56.165 31.865 -19.330 1.00 26.39 6 LEU B CA 1
ATOM 705 C C . LEU B 1 6 ? 57.099 31.900 -20.536 1.00 24.52 6 LEU B C 1
ATOM 706 O O . LEU B 1 6 ? 56.655 32.058 -21.674 1.00 24.74 6 LEU B O 1
ATOM 711 N N . THR B 1 7 ? 58.393 31.753 -20.270 1.00 26.09 7 THR B N 1
ATOM 712 C CA . THR B 1 7 ? 59.406 31.749 -21.320 1.00 23.68 7 THR B CA 1
ATOM 713 C C . THR B 1 7 ? 59.171 30.600 -22.296 1.00 20.39 7 THR B C 1
ATOM 714 O O . THR B 1 7 ? 59.280 30.770 -23.511 1.00 24.43 7 THR B O 1
ATOM 718 N N . GLY B 1 8 ? 58.838 29.433 -21.754 1.00 19.57 8 GLY B N 1
ATOM 719 C CA . GLY B 1 8 ? 58.555 28.266 -22.569 1.00 21.00 8 GLY B CA 1
ATOM 720 C C . GLY B 1 8 ? 57.293 28.412 -23.399 1.00 18.52 8 GLY B C 1
ATOM 721 O O . GLY B 1 8 ? 57.246 27.977 -24.550 1.00 22.33 8 GLY B O 1
ATOM 722 N N . LEU B 1 9 ? 56.268 29.024 -22.813 1.00 21.00 9 LEU B N 1
ATOM 723 C CA . LEU B 1 9 ? 55.010 29.260 -23.517 1.00 23.23 9 LEU B CA 1
ATOM 724 C C . LEU B 1 9 ? 55.204 30.276 -24.637 1.00 20.01 9 LEU B C 1
ATOM 725 O O . LEU B 1 9 ? 54.628 30.146 -25.718 1.00 23.17 9 LEU B O 1
ATOM 730 N N . PHE B 1 10 ? 56.017 31.289 -24.360 1.00 18.71 10 PHE B N 1
ATOM 731 C CA . PHE B 1 10 ? 56.398 32.282 -25.358 1.00 23.39 10 PHE B CA 1
ATOM 732 C C . PHE B 1 10 ? 57.117 31.604 -26.516 1.00 22.30 10 PHE B C 1
ATOM 733 O O . PHE B 1 10 ? 56.809 31.845 -27.683 1.00 21.21 10 PHE B O 1
ATOM 741 N N . ALA B 1 11 ? 58.077 30.751 -26.174 1.00 20.95 11 ALA B N 1
ATOM 742 C CA . ALA B 1 11 ? 58.826 29.987 -27.162 1.00 21.57 11 ALA B CA 1
ATOM 743 C C . ALA B 1 11 ? 57.908 29.060 -27.950 1.00 18.74 11 ALA B C 1
ATOM 744 O O . ALA B 1 11 ? 58.004 28.967 -29.175 1.00 20.45 11 ALA B O 1
ATOM 746 N N . ALA B 1 12 ? 57.020 28.376 -27.235 1.00 18.73 12 ALA B N 1
ATOM 747 C CA . ALA B 1 12 ? 56.110 27.422 -27.853 1.00 19.07 12 ALA B CA 1
ATOM 748 C C . ALA B 1 12 ? 55.203 28.092 -28.880 1.00 26.54 12 ALA B C 1
ATOM 749 O O . ALA B 1 12 ? 54.955 27.535 -29.945 1.00 24.53 12 ALA B O 1
ATOM 751 N N . PHE B 1 13 ? 54.716 29.290 -28.566 1.00 20.07 13 PHE B N 1
ATOM 752 C CA . PHE B 1 13 ? 53.817 29.997 -29.477 1.00 23.18 13 PHE B CA 1
ATOM 753 C C . PHE B 1 13 ? 54.490 30.359 -30.796 1.00 24.32 13 PHE B C 1
ATOM 754 O O . PHE B 1 13 ? 53.903 30.199 -31.866 1.00 25.48 13 PHE B O 1
ATOM 762 N N . PHE B 1 14 ? 55.721 30.852 -30.721 1.00 19.73 14 PHE B N 1
ATOM 763 C CA . PHE B 1 14 ? 56.399 31.350 -31.910 1.00 25.09 14 PHE B CA 1
ATOM 764 C C . PHE B 1 14 ? 56.876 30.239 -32.843 1.00 23.52 14 PHE B C 1
ATOM 765 O O . PHE B 1 14 ? 56.765 30.370 -34.058 1.00 24.10 14 PHE B O 1
ATOM 773 N N . THR B 1 15 ? 57.400 29.151 -32.286 1.00 22.70 15 THR B N 1
ATOM 774 C CA . THR B 1 15 ? 57.900 28.058 -33.120 1.00 24.46 15 THR B CA 1
ATOM 775 C C . THR B 1 15 ? 56.772 27.207 -33.698 1.00 24.40 15 THR B C 1
ATOM 776 O O . THR B 1 15 ? 56.876 26.708 -34.818 1.00 28.04 15 THR B O 1
ATOM 780 N N . THR B 1 16 ? 55.694 27.044 -32.940 1.00 21.83 16 THR B N 1
ATOM 781 C CA . THR B 1 16 ? 54.592 26.194 -33.381 1.00 24.10 16 THR B CA 1
ATOM 782 C C . THR B 1 16 ? 53.778 26.847 -34.496 1.00 29.87 16 THR B C 1
ATOM 783 O O . THR B 1 16 ? 53.357 26.179 -35.442 1.00 34.35 16 THR B O 1
ATOM 787 N N . PHE B 1 17 ? 53.571 28.154 -34.393 1.00 24.91 17 PHE B N 1
ATOM 788 C CA . PHE B 1 17 ? 52.710 28.856 -35.341 1.00 26.28 17 PHE B CA 1
ATOM 789 C C . PHE B 1 17 ? 53.480 29.609 -36.420 1.00 33.00 17 PHE B C 1
ATOM 790 O O . PHE B 1 17 ? 52.881 30.291 -37.251 1.00 30.43 17 PHE B O 1
ATOM 798 N N . ALA B 1 18 ? 54.803 29.481 -36.408 1.00 25.47 18 ALA B N 1
ATOM 799 C CA . ALA B 1 18 ? 55.639 30.118 -37.420 1.00 30.00 18 ALA B CA 1
ATOM 800 C C . ALA B 1 18 ? 55.315 29.591 -38.813 1.00 23.92 18 ALA B C 1
ATOM 801 O O . ALA B 1 18 ? 55.124 30.363 -39.753 1.00 32.73 18 ALA B O 1
ATOM 803 N N . PHE B 1 19 ? 55.257 28.269 -38.939 1.00 23.34 19 PHE B N 1
ATOM 804 C CA . PHE B 1 19 ? 54.983 27.634 -40.222 1.00 29.98 19 PHE B CA 1
ATOM 805 C C . PHE B 1 19 ? 53.611 26.966 -40.237 1.00 29.26 19 PHE B C 1
ATOM 806 O O . PHE B 1 19 ? 53.302 26.188 -41.138 1.00 30.61 19 PHE B O 1
ATOM 814 N N . ALA B 1 20 ? 52.796 27.272 -39.233 1.00 22.87 20 ALA B N 1
ATOM 815 C CA . ALA B 1 20 ? 51.427 26.766 -39.173 1.00 26.10 20 ALA B CA 1
ATOM 816 C C . ALA B 1 20 ? 50.595 27.100 -40.426 1.00 25.47 20 ALA B C 1
ATOM 817 O O . ALA B 1 20 ? 49.847 26.243 -40.897 1.00 27.07 20 ALA B O 1
ATOM 819 N N . PRO B 1 21 ? 50.710 28.334 -40.968 1.00 28.71 21 PRO B N 1
ATOM 820 C CA . PRO B 1 21 ? 49.965 28.588 -42.209 1.00 33.23 21 PRO B CA 1
ATOM 821 C C . PRO B 1 21 ? 50.355 27.657 -43.358 1.00 36.70 21 PRO B C 1
ATOM 822 O O . PRO B 1 21 ? 49.495 27.306 -44.166 1.00 29.37 21 PRO B O 1
ATOM 826 N N . GLN B 1 22 ? 51.626 27.270 -43.424 1.00 33.85 22 GLN B N 1
ATOM 827 C CA . GLN B 1 22 ? 52.095 26.346 -44.454 1.00 31.34 22 GLN B CA 1
ATOM 828 C C . GLN B 1 22 ? 51.402 24.994 -44.352 1.00 27.56 22 GLN B C 1
ATOM 829 O O . GLN B 1 22 ? 50.893 24.470 -45.344 1.00 31.89 22 GLN B O 1
ATOM 835 N N . SER B 1 23 ? 51.397 24.433 -43.147 1.00 28.78 23 SER B N 1
ATOM 836 C CA . SER B 1 23 ? 50.790 23.129 -42.901 1.00 25.64 23 SER B CA 1
ATOM 837 C C . SER B 1 23 ? 49.288 23.151 -43.164 1.00 27.61 23 SER B C 1
ATOM 838 O O . SER B 1 23 ? 48.744 22.231 -43.775 1.00 27.46 23 SER B O 1
ATOM 841 N N . ILE B 1 24 ? 48.628 24.208 -42.702 1.00 30.99 24 ILE B N 1
ATOM 842 C CA . ILE B 1 24 ? 47.185 24.353 -42.872 1.00 23.46 24 ILE B CA 1
ATOM 843 C C . ILE B 1 24 ? 46.815 24.483 -44.349 1.00 28.14 24 ILE B C 1
ATOM 844 O O . ILE B 1 24 ? 45.833 23.892 -44.804 1.00 28.60 24 ILE B O 1
ATOM 849 N N . LYS B 1 25 ? 47.611 25.245 -45.095 1.00 28.84 25 LYS B N 1
ATOM 850 C CA . LYS B 1 25 ? 47.404 25.385 -46.534 1.00 30.34 25 LYS B CA 1
ATOM 851 C C . LYS B 1 25 ? 47.587 24.043 -47.237 1.00 34.21 25 LYS B C 1
ATOM 852 O O . LYS B 1 25 ? 46.823 23.696 -48.141 1.00 33.47 25 LYS B O 1
ATOM 858 N N . THR B 1 26 ? 48.597 23.289 -46.812 1.00 30.66 26 THR B N 1
ATOM 859 C CA . THR B 1 26 ? 48.850 21.959 -47.357 1.00 30.34 26 THR B CA 1
ATOM 860 C C . THR B 1 26 ? 47.670 21.031 -47.084 1.00 31.18 26 THR B C 1
ATOM 861 O O . THR B 1 26 ? 47.248 20.274 -47.957 1.00 29.01 26 THR B O 1
ATOM 865 N N . ILE B 1 27 ? 47.136 21.105 -45.869 1.00 30.30 27 ILE B N 1
ATOM 866 C CA . ILE B 1 27 ? 45.976 20.308 -45.484 1.00 33.97 27 ILE B CA 1
ATOM 867 C C . ILE B 1 27 ? 44.742 20.701 -46.300 1.00 32.31 27 ILE B C 1
ATOM 868 O O . ILE B 1 27 ? 43.998 19.840 -46.774 1.00 34.45 27 ILE B O 1
ATOM 873 N N . ARG B 1 28 ? 44.545 22.005 -46.471 1.00 33.06 28 ARG B N 1
ATOM 874 C CA . ARG B 1 28 ? 43.394 22.531 -47.204 1.00 38.97 28 ARG B CA 1
ATOM 875 C C . ARG B 1 28 ? 43.415 22.154 -48.684 1.00 38.29 28 ARG B C 1
ATOM 876 O O . ARG B 1 28 ? 42.409 21.702 -49.234 1.00 37.78 28 ARG B O 1
ATOM 880 N N . THR B 1 29 ? 44.562 22.346 -49.325 1.00 33.52 29 THR B N 1
ATOM 881 C CA . THR B 1 29 ? 44.681 22.120 -50.761 1.00 36.29 29 THR B CA 1
ATOM 882 C C . THR B 1 29 ? 45.022 20.671 -51.092 1.00 41.75 29 THR B C 1
ATOM 883 O O . THR B 1 29 ? 44.845 20.232 -52.230 1.00 41.90 29 THR B O 1
ATOM 887 N N . ARG B 1 30 ? 45.509 19.940 -50.092 1.00 39.46 30 ARG B N 1
ATOM 888 C CA . ARG B 1 30 ? 45.948 18.552 -50.254 1.00 33.56 30 ARG B CA 1
ATOM 889 C C . ARG B 1 30 ? 47.044 18.428 -51.315 1.00 34.79 30 ARG B C 1
ATOM 890 O O . ARG B 1 30 ? 47.212 17.375 -51.929 1.00 38.90 30 ARG B O 1
ATOM 898 N N . ASN B 1 31 ? 47.782 19.514 -51.522 1.00 35.80 31 ASN B N 1
ATOM 899 C CA . ASN B 1 31 ? 48.931 19.514 -52.421 1.00 42.24 31 ASN B CA 1
ATOM 900 C C . ASN B 1 31 ? 50.200 19.165 -51.654 1.00 36.66 31 ASN B C 1
ATOM 901 O O . ASN B 1 31 ? 50.769 20.008 -50.960 1.00 37.08 31 ASN B O 1
ATOM 906 N N . THR B 1 32 ? 50.632 17.914 -51.778 1.00 38.95 32 THR B N 1
ATOM 907 C CA . THR B 1 32 ? 51.787 17.421 -51.036 1.00 38.38 32 THR B CA 1
ATOM 908 C C . THR B 1 32 ? 52.977 17.165 -51.950 1.00 44.05 32 THR B C 1
ATOM 909 O O . THR B 1 32 ? 53.874 16.391 -51.617 1.00 42.60 32 THR B O 1
ATOM 913 N N . GLU B 1 33 ? 52.974 17.816 -53.108 1.00 41.70 33 GLU B N 1
ATOM 914 C CA . GLU B 1 33 ? 54.068 17.686 -54.061 1.00 49.84 33 GLU B CA 1
ATOM 915 C C . GLU B 1 33 ? 55.353 18.291 -53.503 1.00 46.69 33 GLU B C 1
ATOM 916 O O . GLU B 1 33 ? 55.389 19.467 -53.138 1.00 50.17 33 GLU B O 1
ATOM 918 N N . GLY B 1 34 ? 56.402 17.479 -53.434 1.00 51.22 34 GLY B N 1
ATOM 919 C CA . GLY B 1 34 ? 57.680 17.929 -52.914 1.00 49.08 34 GLY B CA 1
ATOM 920 C C . GLY B 1 34 ? 57.903 17.510 -51.474 1.00 54.45 34 GLY B C 1
ATOM 921 O O . GLY B 1 34 ? 59.040 17.450 -51.005 1.00 54.04 34 GLY B O 1
ATOM 922 N N . ILE B 1 35 ? 56.812 17.220 -50.770 1.00 42.62 35 ILE B N 1
ATOM 923 C CA . ILE B 1 35 ? 56.887 16.802 -49.374 1.00 40.44 35 ILE B CA 1
ATOM 924 C C . ILE B 1 35 ? 57.574 15.447 -49.237 1.00 41.16 35 ILE B C 1
ATOM 925 O O . ILE B 1 35 ? 57.199 14.476 -49.896 1.00 43.48 35 ILE B O 1
ATOM 930 N N . SER B 1 36 ? 58.585 15.393 -48.376 1.00 41.12 36 SER B N 1
ATOM 931 C CA . SER B 1 36 ? 59.337 14.167 -48.146 1.00 37.12 36 SER B CA 1
ATOM 932 C C . SER B 1 36 ? 58.693 13.299 -47.067 1.00 33.97 36 SER B C 1
ATOM 933 O O . SER B 1 36 ? 58.473 13.751 -45.943 1.00 35.82 36 SER B O 1
ATOM 936 N N . VAL B 1 37 ? 58.397 12.050 -47.416 1.00 35.33 37 VAL B N 1
ATOM 937 C CA . VAL B 1 37 ? 57.783 11.114 -46.477 1.00 29.63 37 VAL B CA 1
ATOM 938 C C . VAL B 1 37 ? 58.752 10.731 -45.359 1.00 37.84 37 VAL B C 1
ATOM 939 O O . VAL B 1 37 ? 58.386 10.740 -44.183 1.00 31.96 37 VAL B O 1
ATOM 943 N N . VAL B 1 38 ? 59.988 10.401 -45.731 1.00 33.69 38 VAL B N 1
ATOM 944 C CA . VAL B 1 38 ? 61.009 10.018 -44.758 1.00 35.03 38 VAL B CA 1
ATOM 945 C C . VAL B 1 38 ? 61.271 11.140 -43.753 1.00 27.83 38 VAL B C 1
ATOM 946 O O . VAL B 1 38 ? 61.431 10.889 -42.557 1.00 32.49 38 VAL B O 1
ATOM 950 N N . MET B 1 39 ? 61.296 12.377 -44.238 1.00 24.82 39 MET B N 1
ATOM 951 C CA . MET B 1 39 ? 61.537 13.529 -43.376 1.00 31.11 39 MET B CA 1
ATOM 952 C C . MET B 1 39 ? 60.414 13.731 -42.364 1.00 24.93 39 MET B C 1
ATOM 953 O O . MET B 1 39 ? 60.662 14.093 -41.215 1.00 23.66 39 MET B O 1
ATOM 958 N N . TYR B 1 40 ? 59.181 13.496 -42.795 1.00 31.91 40 TYR B N 1
ATOM 959 C CA . TYR B 1 40 ? 58.032 13.691 -41.920 1.00 28.39 40 TYR B CA 1
ATOM 960 C C . TYR B 1 40 ? 57.887 12.551 -40.917 1.00 26.55 40 TYR B C 1
ATOM 961 O O . TYR B 1 40 ? 57.442 12.764 -39.790 1.00 30.95 40 TYR B O 1
ATOM 970 N N . ILE B 1 41 ? 58.273 11.345 -41.323 1.00 28.08 41 ILE B N 1
ATOM 971 C CA . ILE B 1 41 ? 58.289 10.213 -40.404 1.00 27.74 41 ILE B CA 1
ATOM 972 C C . ILE B 1 41 ? 59.351 10.437 -39.326 1.00 27.67 41 ILE B C 1
ATOM 973 O O . ILE B 1 41 ? 59.115 10.177 -38.145 1.00 28.19 41 ILE B O 1
ATOM 978 N N . MET B 1 42 ? 60.515 10.936 -39.735 1.00 28.97 42 MET B N 1
ATOM 979 C CA . MET B 1 42 ? 61.568 11.284 -38.786 1.00 27.44 42 MET B CA 1
ATOM 980 C C . MET B 1 42 ? 61.111 12.404 -37.856 1.00 19.57 42 MET B C 1
ATOM 981 O O . MET B 1 42 ? 61.326 12.344 -36.646 1.00 28.21 42 MET B O 1
ATOM 986 N N . PHE B 1 43 ? 60.478 13.421 -38.433 1.00 22.83 43 PHE B N 1
ATOM 987 C CA . PHE B 1 43 ? 59.997 14.567 -37.668 1.00 26.00 43 PHE B CA 1
ATOM 988 C C . PHE B 1 43 ? 58.958 14.154 -36.634 1.00 24.87 43 PHE B C 1
ATOM 989 O O . PHE B 1 43 ? 59.062 14.510 -35.461 1.00 27.81 43 PHE B O 1
ATOM 997 N N . LEU B 1 44 ? 57.958 13.398 -37.077 1.00 24.63 44 LEU B N 1
ATOM 998 C CA . LEU B 1 44 ? 56.892 12.945 -36.190 1.00 23.36 44 LEU B CA 1
ATOM 999 C C . LEU B 1 44 ? 57.411 11.981 -35.126 1.00 23.12 44 LEU B C 1
ATOM 1000 O O . LEU B 1 44 ? 56.895 11.948 -34.009 1.00 23.87 44 LEU B O 1
ATOM 1005 N N . THR B 1 45 ? 58.429 11.198 -35.476 1.00 26.93 45 THR B N 1
ATOM 1006 C CA . THR B 1 45 ? 59.073 10.307 -34.513 1.00 25.32 45 THR B CA 1
ATOM 1007 C C . THR B 1 45 ? 59.632 11.106 -33.341 1.00 24.01 45 THR B C 1
ATOM 1008 O O . THR B 1 45 ? 59.477 10.724 -32.179 1.00 26.60 45 THR B O 1
ATOM 1012 N N . GLY B 1 46 ? 60.272 12.227 -33.657 1.00 24.40 46 GLY B N 1
ATOM 1013 C CA . GLY B 1 46 ? 60.839 13.093 -32.642 1.00 24.78 46 GLY B CA 1
ATOM 1014 C C . GLY B 1 46 ? 59.783 13.871 -31.878 1.00 19.73 46 GLY B C 1
ATOM 1015 O O . GLY B 1 46 ? 59.912 14.080 -30.671 1.00 24.65 46 GLY B O 1
ATOM 1016 N N . VAL B 1 47 ? 58.744 14.308 -32.585 1.00 22.99 47 VAL B N 1
ATOM 1017 C CA . VAL B 1 47 ? 57.649 15.050 -31.965 1.00 20.44 47 VAL B CA 1
ATOM 1018 C C . VAL B 1 47 ? 56.962 14.204 -30.899 1.00 22.60 47 VAL B C 1
ATOM 1019 O O . VAL B 1 47 ? 56.711 14.671 -29.788 1.00 26.35 47 VAL B O 1
ATOM 1023 N N . ILE B 1 48 ? 56.674 12.953 -31.241 1.00 23.94 48 ILE B N 1
ATOM 1024 C CA . ILE B 1 48 ? 56.084 12.015 -30.292 1.00 25.31 48 ILE B CA 1
ATOM 1025 C C . ILE B 1 48 ? 57.052 11.761 -29.136 1.00 26.39 48 ILE B C 1
ATOM 1026 O O . ILE B 1 48 ? 56.637 11.608 -27.986 1.00 22.35 48 ILE B O 1
ATOM 1031 N N . SER B 1 49 ? 58.346 11.739 -29.445 1.00 26.22 49 SER B N 1
ATOM 1032 C CA . SER B 1 49 ? 59.371 11.572 -28.422 1.00 26.39 49 SER B CA 1
ATOM 1033 C C . SER B 1 49 ? 59.394 12.765 -27.468 1.00 22.28 49 SER B C 1
ATOM 1034 O O . SER B 1 49 ? 59.543 12.594 -26.258 1.00 22.78 49 SER B O 1
ATOM 1037 N N . TRP B 1 50 ? 59.248 13.970 -28.015 1.00 20.17 50 TRP B N 1
ATOM 1038 C CA . TRP B 1 50 ? 59.160 15.175 -27.193 1.00 21.84 50 TRP B CA 1
ATOM 1039 C C . TRP B 1 50 ? 57.962 15.109 -26.255 1.00 24.13 50 TRP B C 1
ATOM 1040 O O . TRP B 1 50 ? 58.052 15.489 -25.087 1.00 26.16 50 TRP B O 1
ATOM 1051 N N . ILE B 1 51 ? 56.836 14.638 -26.784 1.00 25.02 51 ILE B N 1
ATOM 1052 C CA . ILE B 1 51 ? 55.621 14.474 -25.995 1.00 24.85 51 ILE B CA 1
ATOM 1053 C C . ILE B 1 51 ? 55.872 13.526 -24.830 1.00 23.28 51 ILE B C 1
ATOM 1054 O O . ILE B 1 51 ? 55.529 13.829 -23.687 1.00 27.58 51 ILE B O 1
ATOM 1059 N N . ALA B 1 52 ? 56.481 12.383 -25.127 1.00 27.27 52 ALA B N 1
ATOM 1060 C CA . ALA B 1 52 ? 56.858 11.425 -24.096 1.00 28.93 52 ALA B CA 1
ATOM 1061 C C . ALA B 1 52 ? 57.835 12.065 -23.119 1.00 27.80 52 ALA B C 1
ATOM 1062 O O . ALA B 1 52 ? 57.720 11.893 -21.906 1.00 29.74 52 ALA B O 1
ATOM 1064 N N . TYR B 1 53 ? 58.790 12.813 -23.664 1.00 26.83 53 TYR B N 1
ATOM 1065 C CA . TYR B 1 53 ? 59.791 13.511 -22.865 1.00 26.75 53 TYR B CA 1
ATOM 1066 C C . TYR B 1 53 ? 59.152 14.548 -21.948 1.00 27.83 53 TYR B C 1
ATOM 1067 O O . TYR B 1 53 ? 59.480 14.626 -20.764 1.00 28.17 53 TYR B O 1
ATOM 1076 N N . GLY B 1 54 ? 58.243 15.341 -22.505 1.00 27.73 54 GLY B N 1
ATOM 1077 C CA . GLY B 1 54 ? 57.557 16.372 -21.747 1.00 26.98 54 GLY B CA 1
ATOM 1078 C C . GLY B 1 54 ? 56.747 15.803 -20.599 1.00 30.38 54 GLY B C 1
ATOM 1079 O O . GLY B 1 54 ? 56.612 16.431 -19.549 1.00 33.20 54 GLY B O 1
ATOM 1080 N N . ILE B 1 55 ? 56.208 14.606 -20.800 1.00 31.36 55 ILE B N 1
ATOM 1081 C CA . ILE B 1 55 ? 55.442 13.924 -19.764 1.00 31.26 55 ILE B CA 1
ATOM 1082 C C . ILE B 1 55 ? 56.357 13.439 -18.639 1.00 31.75 55 ILE B C 1
ATOM 1083 O O . ILE B 1 55 ? 56.067 13.646 -17.460 1.00 30.51 55 ILE B O 1
ATOM 1088 N N . MET B 1 56 ? 57.467 12.807 -19.009 1.00 34.54 56 MET B N 1
ATOM 1089 C CA . MET B 1 56 ? 58.433 12.305 -18.033 1.00 32.17 56 MET B CA 1
ATOM 1090 C C . MET B 1 56 ? 59.101 13.435 -17.253 1.00 34.14 56 MET B C 1
ATOM 1091 O O . MET B 1 56 ? 59.394 13.293 -16.066 1.00 40.92 56 MET B O 1
ATOM 1096 N N . ARG B 1 57 ? 59.344 14.551 -17.932 1.00 34.99 57 ARG B N 1
ATOM 1097 C CA . ARG B 1 57 ? 60.041 15.684 -17.330 1.00 34.08 57 ARG B CA 1
ATOM 1098 C C . ARG B 1 57 ? 59.087 16.668 -16.664 1.00 37.43 57 ARG B C 1
ATOM 1099 O O . ARG B 1 57 ? 59.528 17.623 -16.021 1.00 35.57 57 ARG B O 1
ATOM 1107 N N . SER B 1 58 ? 57.787 16.425 -16.818 1.00 34.54 58 SER B N 1
ATOM 1108 C CA . SER B 1 58 ? 56.755 17.359 -16.374 1.00 36.96 58 SER B CA 1
ATOM 1109 C C . SER B 1 58 ? 57.007 18.738 -16.977 1.00 36.75 58 SER B C 1
ATOM 1110 O O . SER B 1 58 ? 56.858 19.762 -16.309 1.00 33.32 58 SER B O 1
ATOM 1113 N N . ASP B 1 59 ? 57.407 18.749 -18.245 1.00 37.27 59 ASP B N 1
ATOM 1114 C CA . ASP B 1 59 ? 57.666 19.989 -18.964 1.00 32.69 59 ASP B CA 1
ATOM 1115 C C . ASP B 1 59 ? 56.433 20.380 -19.769 1.00 24.76 59 ASP B C 1
ATOM 1116 O O . ASP B 1 59 ? 56.197 19.862 -20.860 1.00 22.28 59 ASP B O 1
ATOM 1121 N N . PHE B 1 60 ? 55.655 21.303 -19.213 1.00 22.66 60 PHE B N 1
ATOM 1122 C CA . PHE B 1 60 ? 54.377 21.710 -19.784 1.00 25.12 60 PHE B CA 1
ATOM 1123 C C . PHE B 1 60 ? 54.549 22.406 -21.133 1.00 24.32 60 PHE B C 1
ATOM 1124 O O . PHE B 1 60 ? 53.767 22.186 -22.059 1.00 24.16 60 PHE B O 1
ATOM 1132 N N . ALA B 1 61 ? 55.580 23.237 -21.240 1.00 21.39 61 ALA B N 1
ATOM 1133 C CA . ALA B 1 61 ? 55.839 23.997 -22.461 1.00 23.30 61 ALA B CA 1
ATOM 1134 C C . ALA B 1 61 ? 56.193 23.087 -23.634 1.00 22.45 61 ALA B C 1
ATOM 1135 O O . ALA B 1 61 ? 55.664 23.244 -24.736 1.00 22.08 61 ALA B O 1
ATOM 1137 N N . VAL B 1 62 ? 57.097 22.144 -23.390 1.00 21.17 62 VAL B N 1
ATOM 1138 C CA . VAL B 1 62 ? 57.512 21.188 -24.410 1.00 21.38 62 VAL B CA 1
ATOM 1139 C C . VAL B 1 62 ? 56.341 20.304 -24.834 1.00 23.29 62 VAL B C 1
ATOM 1140 O O . VAL B 1 62 ? 56.160 20.014 -26.019 1.00 21.21 62 VAL B O 1
ATOM 1144 N N . LEU B 1 63 ? 55.543 19.892 -23.855 1.00 19.81 63 LEU B N 1
ATOM 1145 C CA . LEU B 1 63 ? 54.389 19.037 -24.110 1.00 26.16 63 LEU B CA 1
ATOM 1146 C C . LEU B 1 63 ? 53.369 19.726 -25.012 1.00 23.70 63 LEU B C 1
ATOM 1147 O O . LEU B 1 63 ? 52.919 19.151 -26.003 1.00 25.20 63 LEU B O 1
ATOM 1152 N N . ILE B 1 64 ? 53.015 20.960 -24.662 1.00 20.90 64 ILE B N 1
ATOM 1153 C CA . ILE B 1 64 ? 52.048 21.746 -25.428 1.00 26.28 64 ILE B CA 1
ATOM 1154 C C . ILE B 1 64 ? 52.491 21.982 -26.867 1.00 29.01 64 ILE B C 1
ATOM 1155 O O . ILE B 1 64 ? 51.719 21.781 -27.807 1.00 22.46 64 ILE B O 1
ATOM 1160 N N . ALA B 1 65 ? 53.735 22.424 -27.025 1.00 22.37 65 ALA B N 1
ATOM 1161 C CA . ALA B 1 65 ? 54.272 22.769 -28.334 1.00 21.17 65 ALA B CA 1
ATOM 1162 C C . ALA B 1 65 ? 54.190 21.597 -29.303 1.00 21.98 65 ALA B C 1
ATOM 1163 O O . ALA B 1 65 ? 53.816 21.761 -30.463 1.00 26.74 65 ALA B O 1
ATOM 1165 N N . ASN B 1 66 ? 54.524 20.409 -28.813 1.00 21.39 66 ASN B N 1
ATOM 1166 C CA . ASN B 1 66 ? 54.617 19.239 -29.674 1.00 20.66 66 ASN B CA 1
ATOM 1167 C C . ASN B 1 66 ? 53.289 18.512 -29.874 1.00 20.20 66 ASN B C 1
ATOM 1168 O O . ASN B 1 66 ? 53.108 17.814 -30.870 1.00 23.95 66 ASN B O 1
ATOM 1173 N N . ILE B 1 67 ? 52.362 18.676 -28.937 1.00 22.15 67 ILE B N 1
ATOM 1174 C CA . ILE B 1 67 ? 51.008 18.169 -29.136 1.00 24.69 67 ILE B CA 1
ATOM 1175 C C . ILE B 1 67 ? 50.347 18.938 -30.276 1.00 18.07 67 ILE B C 1
ATOM 1176 O O . ILE B 1 67 ? 49.752 18.344 -31.178 1.00 25.43 67 ILE B O 1
ATOM 1181 N N . VAL B 1 68 ? 50.469 20.261 -30.238 1.00 20.27 68 VAL B N 1
ATOM 1182 C CA . VAL B 1 68 ? 49.925 21.109 -31.294 1.00 26.38 68 VAL B CA 1
ATOM 1183 C C . VAL B 1 68 ? 50.663 20.871 -32.610 1.00 27.20 68 VAL B C 1
ATOM 1184 O O . VAL B 1 68 ? 50.057 20.888 -33.682 1.00 27.70 68 VAL B O 1
ATOM 1188 N N . THR B 1 69 ? 51.971 20.642 -32.524 1.00 23.94 69 THR B N 1
ATOM 1189 C CA . THR B 1 69 ? 52.760 20.307 -33.706 1.00 21.18 69 THR B CA 1
ATOM 1190 C C . THR B 1 69 ? 52.234 19.022 -34.338 1.00 28.23 69 THR B C 1
ATOM 1191 O O . THR B 1 69 ? 52.132 18.909 -35.560 1.00 27.98 69 THR B O 1
ATOM 1195 N N . LEU B 1 70 ? 51.884 18.061 -33.490 1.00 24.68 70 LEU B N 1
ATOM 1196 C CA . LEU B 1 70 ? 51.323 16.797 -33.949 1.00 26.65 70 LEU B CA 1
ATOM 1197 C C . LEU B 1 70 ? 49.967 17.013 -34.620 1.00 29.66 70 LEU B C 1
ATOM 1198 O O . LEU B 1 70 ? 49.615 16.312 -35.569 1.00 30.91 70 LEU B O 1
ATOM 1203 N N . PHE B 1 71 ? 49.213 17.990 -34.123 1.00 28.52 71 PHE B N 1
ATOM 1204 C CA . PHE B 1 71 ? 47.915 18.340 -34.696 1.00 33.77 71 PHE B CA 1
ATOM 1205 C C . PHE B 1 71 ? 48.046 18.811 -36.143 1.00 33.31 71 PHE B C 1
ATOM 1206 O O . PHE B 1 71 ? 47.146 18.607 -36.957 1.00 35.22 71 PHE B O 1
ATOM 1214 N N . LEU B 1 72 ? 49.171 19.447 -36.450 1.00 27.20 72 LEU B N 1
ATOM 1215 C CA . LEU B 1 72 ? 49.386 20.050 -37.760 1.00 30.84 72 LEU B CA 1
ATOM 1216 C C . LEU B 1 72 ? 50.159 19.136 -38.708 1.00 33.81 72 LEU B C 1
ATOM 1217 O O . LEU B 1 72 ? 49.849 19.056 -39.897 1.00 40.22 72 LEU B O 1
ATOM 1222 N N . ALA B 1 73 ? 51.161 18.444 -38.173 1.00 31.38 73 ALA B N 1
ATOM 1223 C CA . ALA B 1 73 ? 52.086 17.667 -38.993 1.00 26.59 73 ALA B CA 1
ATOM 1224 C C . ALA B 1 73 ? 51.545 16.288 -39.369 1.00 29.59 73 ALA B C 1
ATOM 1225 O O . ALA B 1 73 ? 51.772 15.813 -40.481 1.00 28.55 73 ALA B O 1
ATOM 1227 N N . ALA B 1 74 ? 50.842 15.645 -38.442 1.00 25.92 74 ALA B N 1
ATOM 1228 C CA . ALA B 1 74 ? 50.299 14.311 -38.694 1.00 26.16 74 ALA B CA 1
ATOM 1229 C C . ALA B 1 74 ? 49.302 14.269 -39.865 1.00 32.00 74 ALA B C 1
ATOM 1230 O O . ALA B 1 74 ? 49.365 13.348 -40.679 1.00 31.13 74 ALA B O 1
ATOM 1232 N N . PRO B 1 75 ? 48.377 15.250 -39.959 1.00 31.27 75 PRO B N 1
ATOM 1233 C CA . PRO B 1 75 ? 47.516 15.226 -41.149 1.00 30.31 75 PRO B CA 1
ATOM 1234 C C . PRO B 1 75 ? 48.292 15.422 -42.450 1.00 31.76 75 PRO B C 1
ATOM 1235 O O . PRO B 1 75 ? 47.900 14.871 -43.477 1.00 28.14 75 PRO B O 1
ATOM 1239 N N . VAL B 1 76 ? 49.374 16.195 -42.401 1.00 31.31 76 VAL B N 1
ATOM 124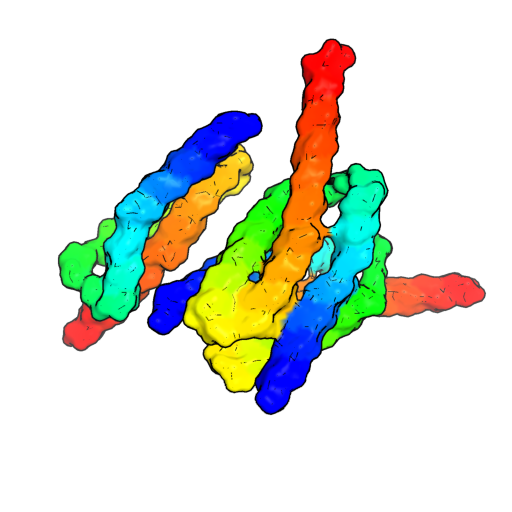0 C CA . VAL B 1 76 ? 50.205 16.424 -43.580 1.00 25.95 76 VAL B CA 1
ATOM 1241 C C . VAL B 1 76 ? 50.807 15.116 -44.086 1.00 26.84 76 VAL B C 1
ATOM 1242 O O . VAL B 1 76 ? 50.795 14.840 -45.286 1.00 29.39 76 VAL B O 1
ATOM 1246 N N . LEU B 1 77 ? 51.324 14.312 -43.161 1.00 25.95 77 LEU B N 1
ATOM 1247 C CA . LEU B 1 77 ? 51.900 13.020 -43.513 1.00 27.86 77 LEU B CA 1
ATOM 1248 C C . LEU B 1 77 ? 50.842 12.074 -44.075 1.00 29.17 77 LEU B C 1
ATOM 1249 O O . LEU B 1 77 ? 51.085 11.373 -45.059 1.00 31.50 77 LEU B O 1
ATOM 1254 N N . VAL B 1 78 ? 49.672 12.057 -43.443 1.00 28.93 78 VAL B N 1
ATOM 1255 C CA . VAL B 1 78 ? 48.575 11.195 -43.873 1.00 31.38 78 VAL B CA 1
ATOM 1256 C C . VAL B 1 78 ? 48.152 11.506 -45.304 1.00 28.56 78 VAL B C 1
ATOM 1257 O O . VAL B 1 78 ? 48.061 10.609 -46.141 1.00 33.52 78 VAL B O 1
ATOM 1261 N N . ILE B 1 79 ? 47.905 12.784 -45.579 1.00 32.37 79 ILE B N 1
ATOM 1262 C CA . ILE B 1 79 ? 47.517 13.225 -46.915 1.00 34.54 79 ILE B CA 1
ATOM 1263 C C . ILE B 1 79 ? 48.633 12.947 -47.924 1.00 40.63 79 ILE B C 1
ATOM 1264 O O . ILE B 1 79 ? 48.368 12.597 -49.076 1.00 37.48 79 ILE B O 1
ATOM 1269 N N . THR B 1 80 ? 49.880 13.092 -47.482 1.00 32.95 80 THR B N 1
ATOM 1270 C CA . THR B 1 80 ? 51.034 12.799 -48.331 1.00 33.20 80 THR B CA 1
ATOM 1271 C C . THR B 1 80 ? 51.078 11.322 -48.706 1.00 38.66 80 THR B C 1
ATOM 1272 O O . THR B 1 80 ? 51.311 10.969 -49.863 1.00 39.18 80 THR B O 1
ATOM 1276 N N . LEU B 1 81 ? 50.852 10.463 -47.716 1.00 33.20 81 LEU B N 1
ATOM 1277 C CA . LEU B 1 81 ? 50.839 9.022 -47.934 1.00 34.41 81 LEU B CA 1
ATOM 1278 C C . LEU B 1 81 ? 49.693 8.615 -48.854 1.00 34.38 81 LEU B C 1
ATOM 1279 O O . LEU B 1 81 ? 49.840 7.718 -49.683 1.00 38.48 81 LEU B O 1
ATOM 1284 N N . ILE B 1 82 ? 48.553 9.282 -48.701 1.00 37.33 82 ILE B N 1
ATOM 1285 C CA . ILE B 1 82 ? 47.391 9.017 -49.541 1.00 38.99 82 ILE B CA 1
ATOM 1286 C C . ILE B 1 82 ? 47.678 9.395 -50.994 1.00 41.39 82 ILE B C 1
ATOM 1287 O O . ILE B 1 82 ? 47.369 8.637 -51.913 1.00 40.86 82 ILE B O 1
ATOM 1292 N N . ASN B 1 83 ? 48.286 10.562 -51.193 1.00 37.80 83 ASN B N 1
ATOM 1293 C CA . ASN B 1 83 ? 48.638 11.018 -52.534 1.00 42.18 83 ASN B CA 1
ATOM 1294 C C . ASN B 1 83 ? 49.724 10.153 -53.175 1.00 45.13 83 ASN B C 1
ATOM 1295 O O . ASN B 1 83 ? 49.683 9.889 -54.377 1.00 43.37 83 ASN B O 1
ATOM 1300 N N . ARG B 1 84 ? 50.694 9.720 -52.373 1.00 42.61 84 ARG B N 1
ATOM 1301 C CA . ARG B 1 84 ? 51.730 8.805 -52.846 1.00 39.87 84 ARG B CA 1
ATOM 1302 C C . ARG B 1 84 ? 51.110 7.483 -53.284 1.00 44.77 84 ARG B C 1
ATOM 1303 O O . ARG B 1 84 ? 51.552 6.865 -54.252 1.00 43.95 84 ARG B O 1
ATOM 1311 N N . ARG B 1 85 ? 50.082 7.056 -52.556 1.00 42.62 85 ARG B N 1
ATOM 1312 C CA . ARG B 1 85 ? 49.383 5.814 -52.861 1.00 45.63 85 ARG B CA 1
ATOM 1313 C C . ARG B 1 85 ? 48.630 5.917 -54.182 1.00 50.85 85 ARG B C 1
ATOM 1314 O O . ARG B 1 85 ? 48.630 4.981 -54.981 1.00 50.84 85 ARG B O 1
ATOM 1316 N N . LYS B 1 86 ? 47.989 7.061 -54.404 1.00 45.67 86 LYS B N 1
ATOM 1317 C CA . LYS B 1 86 ? 47.253 7.302 -55.640 1.00 56.22 86 LYS B CA 1
ATOM 1318 C C . LYS B 1 86 ? 48.198 7.348 -56.837 1.00 51.00 86 LYS B C 1
ATOM 1319 O O . LYS B 1 86 ? 47.850 6.905 -57.930 1.00 55.90 86 LYS B O 1
ATOM 1325 N N . LYS B 1 87 ? 49.395 7.884 -56.620 1.00 51.65 87 LYS B N 1
ATOM 1326 C CA . LYS B 1 87 ? 50.392 7.987 -57.681 1.00 59.28 87 LYS B CA 1
ATOM 1327 C C . LYS B 1 87 ? 50.848 6.611 -58.159 1.00 66.00 87 LYS B C 1
ATOM 1328 O O . LYS B 1 87 ? 50.874 6.343 -59.359 1.00 71.75 87 LYS B O 1
ATOM 1331 N N . HIS B 1 88 ? 51.197 5.739 -57.217 1.00 64.83 88 HIS B N 1
ATOM 1332 C CA . HIS B 1 88 ? 51.715 4.418 -57.559 1.00 75.46 88 HIS B CA 1
ATOM 1333 C C . HIS B 1 88 ? 50.638 3.548 -58.202 1.00 71.11 88 HIS B C 1
ATOM 1334 O O . HIS B 1 88 ? 50.935 2.689 -59.034 1.00 74.60 88 HIS B O 1
ATOM 1341 N N . VAL B 1 89 ? 49.388 3.777 -57.809 1.00 60.33 89 VAL B N 1
ATOM 1342 C CA . VAL B 1 89 ? 48.246 3.122 -58.438 1.00 65.14 89 VAL B CA 1
ATOM 1343 C C . VAL B 1 89 ? 48.157 3.545 -59.904 1.00 68.80 89 VAL B C 1
ATOM 1344 O O . VAL B 1 89 ? 47.798 2.751 -60.776 1.00 74.24 89 VAL B O 1
ATOM 1348 N N . LEU B 1 90 ? 48.514 4.797 -60.171 1.00 69.91 90 LEU B N 1
ATOM 1349 C CA . LEU B 1 90 ? 48.514 5.317 -61.532 1.00 69.32 90 LEU B CA 1
ATOM 1350 C C . LEU B 1 90 ? 49.832 5.028 -62.250 1.00 76.28 90 LEU B C 1
ATOM 1351 O O . LEU B 1 90 ? 49.840 4.739 -63.446 1.00 84.45 90 LEU B O 1
ATOM 1356 N N . GLU B 1 91 ? 50.942 5.102 -61.520 1.00 78.39 91 GLU B N 1
ATOM 1357 C CA . GLU B 1 91 ? 52.262 4.898 -62.117 1.00 83.66 91 GLU B CA 1
ATOM 1358 C C . GLU B 1 91 ? 52.451 3.469 -62.625 1.00 88.11 91 GLU B C 1
ATOM 1359 O O . GLU B 1 91 ? 53.197 3.239 -63.578 1.00 91.54 91 GLU B O 1
ATOM 1362 N N . SER B 1 92 ? 51.780 2.516 -61.983 1.00 87.43 92 SER B N 1
ATOM 1363 C CA . SER B 1 92 ? 51.775 1.129 -62.441 1.00 88.76 92 SER B CA 1
ATOM 1364 C C . SER B 1 92 ? 51.249 1.072 -63.872 1.00 92.68 92 SER B C 1
ATOM 1365 O O . SER B 1 92 ? 51.882 0.490 -64.762 1.00 95.23 92 SER B O 1
ATOM 1368 N N . SER B 1 93 ? 50.081 1.689 -64.056 1.00 93.82 93 SER B N 1
ATOM 1369 C CA . SER B 1 93 ? 49.482 1.958 -65.361 1.00 92.13 93 SER B CA 1
ATOM 1370 C C . SER B 1 93 ? 48.162 2.703 -65.173 1.00 86.27 93 SER B C 1
ATOM 1371 O O . SER B 1 93 ? 47.248 2.205 -64.513 1.00 84.85 93 SER B O 1
ATOM 1374 N N . ASP C 1 2 ? 67.905 8.676 -17.492 1.00 62.26 2 ASP C N 1
ATOM 1375 C CA . ASP C 1 2 ? 67.686 7.268 -17.810 1.00 58.33 2 ASP C CA 1
ATOM 1376 C C . ASP C 1 2 ? 66.721 7.118 -18.981 1.00 60.44 2 ASP C C 1
ATOM 1377 O O . ASP C 1 2 ? 67.117 7.227 -20.143 1.00 57.57 2 ASP C O 1
ATOM 1379 N N . THR C 1 3 ? 65.455 6.858 -18.667 1.00 62.55 3 THR C N 1
ATOM 1380 C CA . THR C 1 3 ? 64.406 6.824 -19.678 1.00 53.05 3 THR C CA 1
ATOM 1381 C C . THR C 1 3 ? 64.229 8.223 -20.253 1.00 38.14 3 THR C C 1
ATOM 1382 O O . THR C 1 3 ? 63.952 8.397 -21.441 1.00 38.08 3 THR C O 1
ATOM 1386 N N . ILE C 1 4 ? 64.405 9.216 -19.387 1.00 37.22 4 ILE C N 1
ATOM 1387 C CA . ILE C 1 4 ? 64.367 10.621 -19.772 1.00 42.23 4 ILE C CA 1
ATOM 1388 C C . ILE C 1 4 ? 65.497 10.960 -20.742 1.00 38.08 4 ILE C C 1
ATOM 1389 O O . ILE C 1 4 ? 65.294 11.673 -21.727 1.00 31.10 4 ILE C O 1
ATOM 1394 N N . LEU C 1 5 ? 66.685 10.433 -20.457 1.00 35.27 5 LEU C N 1
ATOM 1395 C CA . LEU C 1 5 ? 67.868 10.677 -21.277 1.00 36.34 5 LEU C CA 1
ATOM 1396 C C . LEU C 1 5 ? 67.659 10.212 -22.718 1.00 33.19 5 LEU C C 1
ATOM 1397 O O . LEU C 1 5 ? 67.809 10.993 -23.659 1.00 30.86 5 LEU C O 1
ATOM 1402 N N . LEU C 1 6 ? 67.320 8.936 -22.879 1.00 31.15 6 LEU C N 1
ATOM 1403 C CA . LEU C 1 6 ? 67.159 8.340 -24.202 1.00 32.28 6 LEU C CA 1
ATOM 1404 C C . LEU C 1 6 ? 66.039 9.007 -24.996 1.00 30.91 6 LEU C C 1
ATOM 1405 O O . LEU C 1 6 ? 66.185 9.272 -26.191 1.00 26.13 6 LEU C O 1
ATOM 1410 N N . THR C 1 7 ? 64.924 9.271 -24.323 1.00 27.22 7 THR C N 1
ATOM 1411 C CA . THR C 1 7 ? 63.779 9.918 -24.954 1.00 23.87 7 THR C CA 1
ATOM 1412 C C . THR C 1 7 ? 64.142 11.323 -25.429 1.00 25.22 7 THR C C 1
ATOM 1413 O O . THR C 1 7 ? 63.741 11.747 -26.513 1.00 28.27 7 THR C O 1
ATOM 1417 N N . GLY C 1 8 ? 64.910 12.035 -24.610 1.00 24.92 8 GLY C N 1
ATOM 1418 C CA . GLY C 1 8 ? 65.355 13.374 -24.947 1.00 23.43 8 GLY C CA 1
ATOM 1419 C C . GLY C 1 8 ? 66.282 13.391 -26.145 1.00 26.15 8 GLY C C 1
ATOM 1420 O O . GLY C 1 8 ? 66.150 14.233 -27.036 1.00 23.72 8 GLY C O 1
ATOM 1421 N N . LEU C 1 9 ? 67.223 12.453 -26.167 1.00 29.17 9 LEU C N 1
ATOM 1422 C CA . LEU C 1 9 ? 68.159 12.329 -27.278 1.00 24.19 9 LEU C CA 1
ATOM 1423 C C . LEU C 1 9 ? 67.428 11.984 -28.570 1.00 22.45 9 LEU C C 1
ATOM 1424 O O . LEU C 1 9 ? 67.719 12.547 -29.626 1.00 26.71 9 LEU C O 1
ATOM 1429 N N . PHE C 1 10 ? 66.482 11.055 -28.475 1.00 25.00 10 PHE C N 1
ATOM 1430 C CA . PHE C 1 10 ? 65.644 10.681 -29.610 1.00 25.26 10 PHE C CA 1
ATOM 1431 C C . PHE C 1 10 ? 64.877 11.885 -30.143 1.00 26.31 10 PHE C C 1
ATOM 1432 O O . PHE C 1 10 ? 64.870 12.151 -31.345 1.00 22.22 10 PHE C O 1
ATOM 1440 N N . ALA C 1 11 ? 64.235 12.612 -29.236 1.00 27.02 11 ALA C N 1
ATOM 1441 C CA . ALA C 1 11 ? 63.452 13.783 -29.606 1.00 30.46 11 ALA C CA 1
ATOM 1442 C C . ALA C 1 11 ? 64.331 14.860 -30.232 1.00 28.85 11 ALA C C 1
ATOM 1443 O O . ALA C 1 11 ? 64.005 15.404 -31.287 1.00 23.29 11 ALA C O 1
ATOM 1445 N N . ALA C 1 12 ? 65.449 15.158 -29.577 1.00 21.46 12 ALA C N 1
ATOM 1446 C CA . ALA C 1 12 ? 66.357 16.201 -30.039 1.00 26.61 12 ALA C CA 1
ATOM 1447 C C . ALA C 1 12 ? 66.950 15.876 -31.407 1.00 29.53 12 ALA C C 1
ATOM 1448 O O . ALA C 1 12 ? 67.029 16.745 -32.274 1.00 29.10 12 ALA C O 1
ATOM 1450 N N . PHE C 1 13 ? 67.361 14.627 -31.602 1.00 24.71 13 PHE C N 1
ATOM 1451 C CA . PHE C 1 13 ? 67.984 14.234 -32.862 1.00 27.54 13 PHE C CA 1
ATOM 1452 C C . PHE C 1 13 ? 66.999 14.236 -34.026 1.00 25.63 13 PHE C C 1
ATOM 1453 O O . PHE C 1 13 ? 67.221 14.913 -35.027 1.00 27.56 13 PHE C O 1
ATOM 1461 N N . PHE C 1 14 ? 65.915 13.478 -33.892 1.00 26.21 14 PHE C N 1
ATOM 1462 C CA . PHE C 1 14 ? 64.983 13.279 -35.000 1.00 24.93 14 PHE C CA 1
ATOM 1463 C C . PHE C 1 14 ? 64.290 14.565 -35.455 1.00 23.60 14 PHE C C 1
ATOM 1464 O O . PHE C 1 14 ? 64.142 14.792 -36.654 1.00 24.93 14 PHE C O 1
ATOM 1472 N N . THR C 1 15 ? 63.868 15.402 -34.511 1.00 25.58 15 THR C N 1
ATOM 1473 C CA . THR C 1 15 ? 63.204 16.659 -34.862 1.00 26.60 15 THR C CA 1
ATOM 1474 C C . THR C 1 15 ? 64.151 17.626 -35.557 1.00 29.86 15 THR C C 1
ATOM 1475 O O . THR C 1 15 ? 63.769 18.308 -36.508 1.00 26.18 15 THR C O 1
ATOM 1479 N N . THR C 1 16 ? 65.385 17.688 -35.070 1.00 25.92 16 THR C N 1
ATOM 1480 C CA . THR C 1 16 ? 66.366 18.621 -35.609 1.00 26.83 16 THR C CA 1
ATOM 1481 C C . THR C 1 16 ? 66.932 18.122 -36.937 1.00 30.20 16 THR C C 1
ATOM 1482 O O . THR C 1 16 ? 67.176 18.909 -37.852 1.00 28.99 16 THR C O 1
ATOM 1486 N N . PHE C 1 17 ? 67.129 16.812 -37.040 1.00 28.75 17 PHE C N 1
ATOM 1487 C CA . PHE C 1 17 ? 67.701 16.224 -38.247 1.00 29.68 17 PHE C CA 1
ATOM 1488 C C . PHE C 1 17 ? 66.694 16.186 -39.394 1.00 26.31 17 PHE C C 1
ATOM 1489 O O . PHE C 1 17 ? 67.076 16.288 -40.559 1.00 28.61 17 PHE C O 1
ATOM 1497 N N . ALA C 1 18 ? 65.414 16.046 -39.050 1.00 26.99 18 ALA C N 1
ATOM 1498 C CA . ALA C 1 18 ? 64.342 15.820 -40.024 1.00 31.05 18 ALA C CA 1
ATOM 1499 C C . ALA C 1 18 ? 64.398 16.741 -41.238 1.00 31.49 18 ALA C C 1
ATOM 1500 O O . ALA C 1 18 ? 64.324 16.281 -42.377 1.00 36.67 18 ALA C O 1
ATOM 1502 N N . PHE C 1 19 ? 64.528 18.039 -40.993 1.00 29.36 19 PHE C N 1
ATOM 1503 C CA . PHE C 1 19 ? 64.524 19.012 -42.078 1.00 41.94 19 PHE C CA 1
ATOM 1504 C C . PHE C 1 19 ? 65.871 19.711 -42.213 1.00 32.06 19 PHE C C 1
ATOM 1505 O O . PHE C 1 19 ? 65.976 20.774 -42.826 1.00 33.79 19 PHE C O 1
ATOM 1513 N N . ALA C 1 20 ? 66.900 19.104 -41.632 1.00 29.77 20 ALA C N 1
ATOM 1514 C CA . ALA C 1 20 ? 68.269 19.573 -41.810 1.00 27.27 20 ALA C CA 1
ATOM 1515 C C . ALA C 1 20 ? 68.737 19.507 -43.274 1.00 24.76 20 ALA C C 1
ATOM 1516 O O . ALA C 1 20 ? 69.369 20.450 -43.747 1.00 26.15 20 ALA C O 1
ATOM 1518 N N . PRO C 1 21 ? 68.444 18.402 -43.997 1.00 29.69 21 PRO C N 1
ATOM 1519 C CA . PRO C 1 21 ? 68.886 18.387 -45.398 1.00 34.30 21 PRO C CA 1
ATOM 1520 C C . PRO C 1 21 ? 68.287 19.507 -46.248 1.00 28.65 21 PRO C C 1
ATOM 1521 O O . PRO C 1 21 ? 68.957 19.998 -47.156 1.00 29.35 21 PRO C O 1
ATOM 1525 N N . GLN C 1 22 ? 67.052 19.901 -45.959 1.00 31.10 22 GLN C N 1
ATOM 1526 C CA . GLN C 1 22 ? 66.416 20.994 -46.691 1.00 30.93 22 GLN C CA 1
ATOM 1527 C C . GLN C 1 22 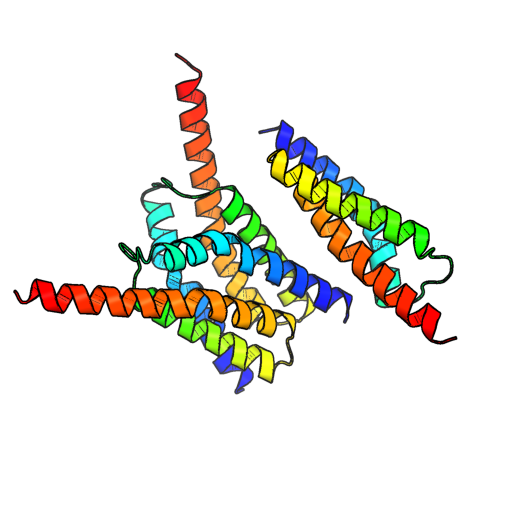? 67.097 22.328 -46.398 1.00 28.44 22 GLN C C 1
ATOM 1528 O O . GLN C 1 22 ? 67.339 23.123 -47.306 1.00 28.82 22 GLN C O 1
ATOM 1534 N N . SER C 1 23 ? 67.400 22.567 -45.126 1.00 23.93 23 SER C N 1
ATOM 1535 C CA . SER C 1 23 ? 68.066 23.799 -44.716 1.00 29.63 23 SER C CA 1
ATOM 1536 C C . SER C 1 23 ? 69.471 23.894 -45.304 1.00 29.77 23 SER C C 1
ATOM 1537 O O . SER C 1 23 ? 69.875 24.944 -45.800 1.00 26.65 23 SER C O 1
ATOM 1540 N N . ILE C 1 24 ? 70.206 22.789 -45.245 1.00 28.11 24 ILE C N 1
ATOM 1541 C CA . ILE C 1 24 ? 71.579 22.744 -45.737 1.00 31.29 24 ILE C CA 1
ATOM 1542 C C . ILE C 1 24 ? 71.632 22.912 -47.255 1.00 30.90 24 ILE C C 1
ATOM 1543 O O . ILE C 1 24 ? 72.499 23.613 -47.782 1.00 31.33 24 ILE C O 1
ATOM 1548 N N . LYS C 1 25 ? 70.696 22.275 -47.951 1.00 27.76 25 LYS C N 1
ATOM 1549 C CA . LYS C 1 25 ? 70.593 22.414 -49.400 1.00 29.91 25 LYS C CA 1
ATOM 1550 C C . LYS C 1 25 ? 70.332 23.868 -49.789 1.00 36.35 25 LYS C C 1
ATOM 1551 O O . LYS C 1 25 ? 70.909 24.378 -50.751 1.00 33.32 25 LYS C O 1
ATOM 1554 N N . THR C 1 26 ? 69.466 24.530 -49.027 1.00 32.00 26 THR C N 1
ATOM 1555 C CA . THR C 1 26 ? 69.152 25.935 -49.260 1.00 32.00 26 THR C CA 1
ATOM 1556 C C . THR C 1 26 ? 70.376 26.817 -49.024 1.00 36.71 26 THR C C 1
ATOM 1557 O O . THR C 1 26 ? 70.613 27.772 -49.760 1.00 37.49 26 THR C O 1
ATOM 1561 N N . ILE C 1 27 ? 71.155 26.486 -47.999 1.00 32.05 27 ILE C N 1
ATOM 1562 C CA . ILE C 1 27 ? 72.367 27.237 -47.681 1.00 34.53 27 ILE C CA 1
ATOM 1563 C C . ILE C 1 27 ? 73.409 27.085 -48.788 1.00 37.42 27 ILE C C 1
ATOM 1564 O O . ILE C 1 27 ? 74.052 28.056 -49.191 1.00 38.30 27 ILE C O 1
ATOM 1569 N N . ARG C 1 28 ? 73.557 25.861 -49.285 1.00 33.25 28 ARG C N 1
ATOM 1570 C CA . ARG C 1 28 ? 74.535 25.560 -50.326 1.00 40.87 28 ARG C CA 1
ATOM 1571 C C . ARG C 1 28 ? 74.184 26.212 -51.663 1.00 40.87 28 ARG C C 1
ATOM 1572 O O . ARG C 1 28 ? 75.022 26.871 -52.279 1.00 43.97 28 ARG C O 1
ATOM 1574 N N . THR C 1 29 ? 72.945 26.025 -52.107 1.00 35.05 29 THR C N 1
ATOM 1575 C CA . THR C 1 29 ? 72.509 26.549 -53.399 1.00 35.41 29 THR C CA 1
ATOM 1576 C C . THR C 1 29 ? 72.178 28.036 -53.336 1.00 38.42 29 THR C C 1
ATOM 1577 O O . THR C 1 29 ? 72.146 28.713 -54.365 1.00 39.06 29 THR C O 1
ATOM 1581 N N . ARG C 1 30 ? 71.928 28.530 -52.125 1.00 38.66 30 ARG C N 1
ATOM 1582 C CA . ARG C 1 30 ? 71.522 29.918 -51.900 1.00 35.88 30 ARG C CA 1
ATOM 1583 C C . ARG C 1 30 ? 70.236 30.254 -52.659 1.00 38.30 30 ARG C C 1
ATOM 1584 O O . ARG C 1 30 ? 69.977 31.413 -52.980 1.00 38.86 30 ARG C O 1
ATOM 1592 N N . ASN C 1 31 ? 69.437 29.228 -52.941 1.00 34.20 31 ASN C N 1
ATOM 1593 C CA . ASN C 1 31 ? 68.141 29.405 -53.585 1.00 42.79 31 ASN C CA 1
ATOM 1594 C C . ASN C 1 31 ? 67.039 29.556 -52.542 1.00 44.44 31 ASN C C 1
ATOM 1595 O O . ASN C 1 31 ? 66.563 28.571 -51.976 1.00 45.59 31 ASN C O 1
ATOM 1600 N N . THR C 1 32 ? 66.645 30.799 -52.288 1.00 42.33 32 THR C N 1
ATOM 1601 C CA . THR C 1 32 ? 65.682 31.101 -51.237 1.00 39.59 32 THR C CA 1
ATOM 1602 C C . THR C 1 32 ? 64.328 31.506 -51.806 1.00 45.79 32 THR C C 1
ATOM 1603 O O . THR C 1 32 ? 63.572 32.240 -51.170 1.00 43.16 32 THR C O 1
ATOM 1607 N N . GLU C 1 33 ? 64.028 31.024 -53.007 1.00 42.78 33 GLU C N 1
ATOM 1608 C CA . GLU C 1 33 ? 62.758 31.324 -53.657 1.00 44.31 33 GLU C CA 1
ATOM 1609 C C . GLU C 1 33 ? 61.596 30.669 -52.917 1.00 40.92 33 GLU C C 1
ATOM 1610 O O . GLU C 1 33 ? 61.609 29.463 -52.667 1.00 52.29 33 GLU C O 1
ATOM 1612 N N . GLY C 1 34 ? 60.597 31.471 -52.562 1.00 46.87 34 GLY C N 1
ATOM 1613 C CA . GLY C 1 34 ? 59.424 30.965 -51.873 1.00 59.12 34 GLY C CA 1
ATOM 1614 C C . GLY C 1 34 ? 59.578 30.921 -50.364 1.00 56.49 34 GLY C C 1
ATOM 1615 O O . GLY C 1 34 ? 58.653 30.532 -49.651 1.00 56.11 34 GLY C O 1
ATOM 1616 N N . ILE C 1 35 ? 60.748 31.319 -49.874 1.00 43.67 35 ILE C N 1
ATOM 1617 C CA . ILE C 1 35 ? 61.003 31.332 -48.438 1.00 41.66 35 ILE C CA 1
ATOM 1618 C C . ILE C 1 35 ? 60.453 32.606 -47.803 1.00 40.80 35 ILE C C 1
ATOM 1619 O O . ILE C 1 35 ? 60.761 33.714 -48.242 1.00 40.30 35 ILE C O 1
ATOM 1624 N N . SER C 1 36 ? 59.633 32.437 -46.771 1.00 36.15 36 SER C N 1
ATOM 1625 C CA . SER C 1 36 ? 58.996 33.566 -46.101 1.00 38.67 36 SER C CA 1
ATOM 1626 C C . SER C 1 36 ? 59.860 34.118 -44.973 1.00 36.28 36 SER C C 1
ATOM 1627 O O . SER C 1 36 ? 60.198 33.405 -44.027 1.00 31.12 36 SER C O 1
ATOM 1630 N N . VAL C 1 37 ? 60.207 35.396 -45.081 1.00 30.61 37 VAL C N 1
ATOM 1631 C CA . VAL C 1 37 ? 61.034 36.061 -44.082 1.00 35.30 37 VAL C CA 1
ATOM 1632 C C . VAL C 1 37 ? 60.341 36.116 -42.722 1.00 38.05 37 VAL C C 1
ATOM 1633 O O . VAL C 1 37 ? 60.953 35.819 -41.695 1.00 36.87 37 VAL C O 1
ATOM 1637 N N . VAL C 1 38 ? 59.060 36.474 -42.718 1.00 36.24 38 VAL C N 1
ATOM 1638 C CA . VAL C 1 38 ? 58.319 36.620 -41.469 1.00 41.09 38 VAL C CA 1
ATOM 1639 C C . VAL C 1 38 ? 58.166 35.291 -40.727 1.00 27.20 38 VAL C C 1
ATOM 1640 O O . VAL C 1 38 ? 58.162 35.262 -39.497 1.00 36.66 38 VAL C O 1
ATOM 1644 N N . MET C 1 39 ? 58.052 34.193 -41.470 1.00 30.12 39 MET C N 1
ATOM 1645 C CA . MET C 1 39 ? 57.898 32.881 -40.850 1.00 33.26 39 MET C CA 1
ATOM 1646 C C . MET C 1 39 ? 59.198 32.438 -40.185 1.00 28.16 39 MET C C 1
ATOM 1647 O O . MET C 1 39 ? 59.181 31.795 -39.138 1.00 26.94 39 MET C O 1
ATOM 1652 N N . TYR C 1 40 ? 60.326 32.792 -40.793 1.00 35.15 40 TYR C N 1
ATOM 1653 C CA . TYR C 1 40 ? 61.626 32.436 -40.237 1.00 28.04 40 TYR C CA 1
ATOM 1654 C C . TYR C 1 40 ? 62.008 33.337 -39.066 1.00 25.96 40 TYR C C 1
ATOM 1655 O O . TYR C 1 40 ? 62.644 32.887 -38.113 1.00 27.01 40 TYR C O 1
ATOM 1664 N N . ILE C 1 41 ? 61.618 34.605 -39.136 1.00 27.08 41 ILE C N 1
ATOM 1665 C CA . ILE C 1 41 ? 61.877 35.530 -38.037 1.00 25.49 41 ILE C CA 1
ATOM 1666 C C . ILE C 1 41 ? 61.047 35.139 -36.815 1.00 27.56 41 ILE C C 1
ATOM 1667 O O . ILE C 1 41 ? 61.541 35.159 -35.685 1.00 28.11 41 ILE C O 1
ATOM 1672 N N . MET C 1 42 ? 59.790 34.773 -37.049 1.00 27.69 42 MET C N 1
ATOM 1673 C CA . MET C 1 42 ? 58.927 34.267 -35.985 1.00 28.13 42 MET C CA 1
ATOM 1674 C C . MET C 1 42 ? 59.502 32.993 -35.378 1.00 26.97 42 MET C C 1
ATOM 1675 O O . MET C 1 42 ? 59.549 32.838 -34.157 1.00 27.36 42 MET C O 1
ATOM 1680 N N . PHE C 1 43 ? 59.933 32.085 -36.247 1.00 21.68 43 PHE C N 1
ATOM 1681 C CA . PHE C 1 43 ? 60.472 30.797 -35.827 1.00 22.63 43 PHE C CA 1
ATOM 1682 C C . PHE C 1 43 ? 61.734 30.962 -34.987 1.00 25.61 43 PHE C C 1
ATOM 1683 O O . PHE C 1 43 ? 61.853 30.386 -33.906 1.00 26.20 43 PHE C O 1
ATOM 1691 N N . LEU C 1 44 ? 62.671 31.756 -35.493 1.00 26.56 44 LEU C N 1
ATOM 1692 C CA . LEU C 1 44 ? 63.940 31.981 -34.810 1.00 26.29 44 LEU C CA 1
ATOM 1693 C C . LEU C 1 44 ? 63.752 32.735 -33.497 1.00 25.47 44 LEU C C 1
ATOM 1694 O O . LEU C 1 44 ? 64.534 32.569 -32.561 1.00 26.58 44 LEU C O 1
ATOM 1699 N N . THR C 1 45 ? 62.714 33.564 -33.433 1.00 22.94 45 THR C N 1
ATOM 1700 C CA . THR C 1 45 ? 62.360 34.248 -32.194 1.00 25.84 45 THR C CA 1
ATOM 1701 C C . THR C 1 45 ? 62.018 33.225 -31.114 1.00 26.72 45 THR C C 1
ATOM 1702 O O . THR C 1 45 ? 62.431 33.357 -29.961 1.00 23.65 45 THR C O 1
ATOM 1706 N N . GLY C 1 46 ? 61.270 32.197 -31.503 1.00 23.41 46 GLY C N 1
ATOM 1707 C CA . GLY C 1 46 ? 60.901 31.134 -30.588 1.00 21.99 46 GLY C CA 1
ATOM 1708 C C . GLY C 1 46 ? 62.070 30.230 -30.245 1.00 18.21 46 GLY C C 1
ATOM 1709 O O . GLY C 1 46 ? 62.220 29.805 -29.100 1.00 21.20 46 GLY C O 1
ATOM 1710 N N . VAL C 1 47 ? 62.897 29.935 -31.245 1.00 19.84 47 VAL C N 1
ATOM 1711 C CA . VAL C 1 47 ? 64.061 29.070 -31.065 1.00 19.64 47 VAL C CA 1
ATOM 1712 C C . VAL C 1 47 ? 65.032 29.646 -30.039 1.00 23.10 47 VAL C C 1
ATOM 1713 O O . VAL C 1 47 ? 65.519 28.936 -29.157 1.00 23.61 47 VAL C O 1
ATOM 1717 N N . ILE C 1 48 ? 65.306 30.939 -30.161 1.00 19.83 48 ILE C N 1
ATOM 1718 C CA . ILE C 1 48 ? 66.159 31.634 -29.207 1.00 24.30 48 ILE C CA 1
ATOM 1719 C C . ILE C 1 48 ? 65.517 31.615 -27.819 1.00 22.14 48 ILE C C 1
ATOM 1720 O O . ILE C 1 48 ? 66.204 31.483 -26.803 1.00 23.72 48 ILE C O 1
ATOM 1725 N N . SER C 1 49 ? 64.192 31.723 -27.784 1.00 20.16 49 SER C N 1
ATOM 1726 C CA . SER C 1 49 ? 63.456 31.662 -26.526 1.00 21.24 49 SER C CA 1
ATOM 1727 C C . SER C 1 49 ? 63.528 30.262 -25.919 1.00 19.73 49 SER C C 1
ATOM 1728 O O . SER C 1 49 ? 63.594 30.111 -24.699 1.00 20.88 49 SER C O 1
ATOM 1731 N N . TRP C 1 50 ? 63.513 29.243 -26.775 1.00 18.92 50 TRP C N 1
ATOM 1732 C CA . TRP C 1 50 ? 63.683 27.861 -26.330 1.00 19.76 50 TRP C CA 1
ATOM 1733 C C . TRP C 1 50 ? 65.063 27.648 -25.722 1.00 21.36 50 TRP C C 1
ATOM 1734 O O . TRP C 1 50 ? 65.226 26.877 -24.777 1.00 23.15 50 TRP C O 1
ATOM 1745 N N . ILE C 1 51 ? 66.058 28.324 -26.289 1.00 21.48 51 ILE C N 1
ATOM 1746 C CA . ILE C 1 51 ? 67.420 28.261 -25.776 1.00 24.04 51 ILE C CA 1
ATOM 1747 C C . ILE C 1 51 ? 67.473 28.829 -24.364 1.00 20.75 51 ILE C C 1
ATOM 1748 O O . ILE C 1 51 ? 68.067 28.232 -23.464 1.00 24.54 51 ILE C O 1
ATOM 1753 N N . ALA C 1 52 ? 66.836 29.980 -24.175 1.00 24.02 52 ALA C N 1
ATOM 1754 C CA . ALA C 1 52 ? 66.737 30.596 -22.858 1.00 23.50 52 ALA C CA 1
ATOM 1755 C C . ALA C 1 52 ? 66.017 29.666 -21.887 1.00 23.66 52 ALA C C 1
ATOM 1756 O O . ALA C 1 52 ? 66.445 29.490 -20.748 1.00 24.87 52 ALA C O 1
ATOM 1758 N N . TYR C 1 53 ? 64.926 29.071 -22.358 1.00 21.74 53 TYR C N 1
ATOM 1759 C CA . TYR C 1 53 ? 64.137 28.134 -21.566 1.00 21.77 53 TYR C CA 1
ATOM 1760 C C . TYR C 1 53 ? 64.957 26.915 -21.153 1.00 21.04 53 TYR C C 1
ATOM 1761 O O . TYR C 1 53 ? 64.871 26.452 -20.016 1.00 26.92 53 TYR C O 1
ATOM 1770 N N . GLY C 1 54 ? 65.749 26.399 -22.087 1.00 20.81 54 GLY C N 1
ATOM 1771 C CA . GLY C 1 54 ? 66.599 25.254 -21.820 1.00 19.31 54 GLY C CA 1
ATOM 1772 C C . GLY C 1 54 ? 67.630 25.558 -20.750 1.00 26.51 54 GLY C C 1
ATOM 1773 O O . GLY C 1 54 ? 67.950 24.709 -19.919 1.00 26.29 54 GLY C O 1
ATOM 1774 N N . ILE C 1 55 ? 68.147 26.782 -20.770 1.00 22.91 55 ILE C N 1
ATOM 1775 C CA . ILE C 1 55 ? 69.113 27.225 -19.772 1.00 23.87 55 ILE C CA 1
ATOM 1776 C C . ILE C 1 55 ? 68.448 27.376 -18.404 1.00 26.32 55 ILE C C 1
ATOM 1777 O O . ILE C 1 55 ? 68.996 26.945 -17.387 1.00 25.72 55 ILE C O 1
ATOM 1782 N N . MET C 1 56 ? 67.261 27.976 -18.385 1.00 21.84 56 MET C N 1
ATOM 1783 C CA . MET C 1 56 ? 66.511 28.156 -17.142 1.00 22.18 56 MET C CA 1
ATOM 1784 C C . MET C 1 56 ? 66.100 26.816 -16.532 1.00 26.78 56 MET C C 1
ATOM 1785 O O . MET C 1 56 ? 66.041 26.671 -15.311 1.00 29.76 56 MET C O 1
ATOM 1790 N N . ARG C 1 57 ? 65.814 25.844 -17.391 1.00 21.42 57 ARG C N 1
ATOM 1791 C CA . ARG C 1 57 ? 65.351 24.531 -16.950 1.00 26.88 57 ARG C CA 1
ATOM 1792 C C . ARG C 1 57 ? 66.500 23.549 -16.753 1.00 28.98 57 ARG C C 1
ATOM 1793 O O . ARG C 1 57 ? 66.287 22.426 -16.292 1.00 28.96 57 ARG C O 1
ATOM 1801 N N . SER C 1 58 ? 67.709 23.981 -17.106 1.00 27.48 58 SER C N 1
ATOM 1802 C CA . SER C 1 58 ? 68.888 23.117 -17.096 1.00 28.80 58 SER C CA 1
ATOM 1803 C C . SER C 1 58 ? 68.639 21.861 -17.933 1.00 30.55 58 SER C C 1
ATOM 1804 O O . SER C 1 58 ? 69.064 20.763 -17.571 1.00 28.99 58 SER C O 1
ATOM 1807 N N . ASP C 1 59 ? 67.939 22.038 -19.050 1.00 26.65 59 ASP C N 1
ATOM 1808 C CA . ASP C 1 59 ? 67.563 20.929 -19.923 1.00 31.66 59 ASP C CA 1
ATOM 1809 C C . ASP C 1 59 ? 68.433 20.896 -21.173 1.00 25.85 59 ASP C C 1
ATOM 1810 O O . ASP C 1 59 ? 68.252 21.702 -22.084 1.00 21.43 59 ASP C O 1
ATOM 1815 N N . PHE C 1 60 ? 69.368 19.952 -21.218 1.00 27.43 60 PHE C N 1
ATOM 1816 C CA . PHE C 1 60 ? 70.318 19.882 -22.323 1.00 28.81 60 PHE C CA 1
ATOM 1817 C C . PHE C 1 60 ? 69.695 19.325 -23.598 1.00 25.09 60 PHE C C 1
ATOM 1818 O O . PHE C 1 60 ? 70.196 19.568 -24.693 1.00 22.46 60 PHE C O 1
ATOM 1826 N N . ALA C 1 61 ? 68.605 18.580 -23.458 1.00 27.26 61 ALA C N 1
ATOM 1827 C CA . ALA C 1 61 ? 67.876 18.092 -24.621 1.00 29.11 61 ALA C CA 1
ATOM 1828 C C . ALA C 1 61 ? 67.251 19.264 -25.376 1.00 27.24 61 ALA C C 1
ATOM 1829 O O . ALA C 1 61 ? 67.398 19.381 -26.592 1.00 24.35 61 ALA C O 1
ATOM 1831 N N . VAL C 1 62 ? 66.562 20.133 -24.643 1.00 21.93 62 VAL C N 1
ATOM 1832 C CA . VAL C 1 62 ? 65.944 21.317 -25.232 1.00 22.05 62 VAL C CA 1
ATOM 1833 C C . VAL C 1 62 ? 67.003 22.294 -25.738 1.00 23.80 62 VAL C C 1
ATOM 1834 O O . VAL C 1 62 ? 66.884 22.849 -26.833 1.00 23.42 62 VAL C O 1
ATOM 1838 N N . LEU C 1 63 ? 68.044 22.489 -24.936 1.00 19.88 63 LEU C N 1
ATOM 1839 C CA . LEU C 1 63 ? 69.094 23.451 -25.248 1.00 29.41 63 LEU C CA 1
ATOM 1840 C C . LEU C 1 63 ? 69.860 23.093 -26.521 1.00 22.84 63 LEU C C 1
ATOM 1841 O O . LEU C 1 63 ? 70.006 23.923 -27.417 1.00 21.56 63 LEU C O 1
ATOM 1846 N N . ILE C 1 64 ? 70.343 21.857 -26.597 1.00 24.28 64 ILE C N 1
ATOM 1847 C CA . ILE C 1 64 ? 71.164 21.425 -27.726 1.00 25.74 64 ILE C CA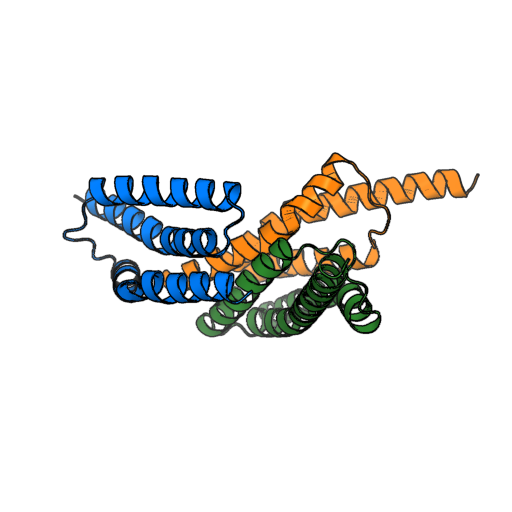 1
ATOM 1848 C C . ILE C 1 64 ? 70.346 21.327 -29.015 1.00 22.07 64 ILE C C 1
ATOM 1849 O O . ILE C 1 64 ? 70.817 21.709 -30.087 1.00 21.65 64 ILE C O 1
ATOM 1854 N N . ALA C 1 65 ? 69.118 20.830 -28.905 1.00 26.32 65 ALA C N 1
ATOM 1855 C CA . ALA C 1 65 ? 68.238 20.705 -30.064 1.00 25.43 65 ALA C CA 1
ATOM 1856 C C . ALA C 1 65 ? 68.004 22.052 -30.741 1.00 23.69 65 ALA C C 1
ATOM 1857 O O . ALA C 1 65 ? 68.043 22.158 -31.967 1.00 23.74 65 ALA C O 1
ATOM 1859 N N . ASN C 1 66 ? 67.770 23.081 -29.933 1.00 19.69 66 ASN C N 1
ATOM 1860 C CA . ASN C 1 66 ? 67.457 24.406 -30.456 1.00 25.39 66 ASN C CA 1
ATOM 1861 C C . ASN C 1 66 ? 68.692 25.218 -30.826 1.00 21.19 66 ASN C C 1
ATOM 1862 O O . ASN C 1 66 ? 68.611 26.144 -31.631 1.00 20.71 66 ASN C O 1
ATOM 1867 N N . ILE C 1 67 ? 69.832 24.879 -30.235 1.00 22.54 67 ILE C N 1
ATOM 1868 C CA . ILE C 1 67 ? 71.089 25.496 -30.638 1.00 21.05 67 ILE C CA 1
ATOM 1869 C C . ILE C 1 67 ? 71.426 25.056 -32.059 1.00 21.47 67 ILE C C 1
ATOM 1870 O O . ILE C 1 67 ? 71.778 25.880 -32.905 1.00 21.35 67 ILE C O 1
ATOM 1875 N N . VAL C 1 68 ? 71.296 23.759 -32.325 1.00 19.61 68 VAL C N 1
ATOM 1876 C CA . VAL C 1 68 ? 71.534 23.233 -33.665 1.00 23.70 68 VAL C CA 1
ATOM 1877 C C . VAL C 1 68 ? 70.492 23.766 -34.643 1.00 23.90 68 VAL C C 1
ATOM 1878 O O . VAL C 1 68 ? 70.815 24.102 -35.783 1.00 24.67 68 VAL C O 1
ATOM 1882 N N . THR C 1 69 ? 69.244 23.846 -34.188 1.00 21.54 69 THR C N 1
ATOM 1883 C CA . THR C 1 69 ? 68.165 24.398 -35.002 1.00 22.20 69 THR C CA 1
ATOM 1884 C C . THR C 1 69 ? 68.463 25.846 -35.378 1.00 20.51 69 THR C C 1
ATOM 1885 O O . THR C 1 69 ? 68.270 26.252 -36.526 1.00 24.17 69 THR C O 1
ATOM 1889 N N . LEU C 1 70 ? 68.948 26.612 -34.405 1.00 19.68 70 LEU C N 1
ATOM 1890 C CA . LEU C 1 70 ? 69.276 28.019 -34.614 1.00 24.16 70 LEU C CA 1
ATOM 1891 C C . LEU C 1 70 ? 70.256 28.220 -35.765 1.00 27.17 70 LEU C C 1
ATOM 1892 O O . LEU C 1 70 ? 70.042 29.064 -36.631 1.00 26.75 70 LEU C O 1
ATOM 1897 N N . PHE C 1 71 ? 71.325 27.434 -35.778 1.00 24.01 71 PHE C N 1
ATOM 1898 C CA . PHE C 1 71 ? 72.375 27.612 -36.774 1.00 24.27 71 PHE C CA 1
ATOM 1899 C C . PHE C 1 71 ? 72.084 26.850 -38.066 1.00 26.97 71 PHE C C 1
ATOM 1900 O O . PHE C 1 71 ? 72.882 26.866 -39.002 1.00 26.46 71 PHE C O 1
ATOM 1908 N N . LEU C 1 72 ? 70.935 26.185 -38.109 1.00 27.50 72 LEU C N 1
ATOM 1909 C CA . LEU C 1 72 ? 70.438 25.601 -39.349 1.00 26.35 72 LEU C CA 1
ATOM 1910 C C . LEU C 1 72 ? 69.519 26.590 -40.059 1.00 29.49 72 LEU C C 1
ATOM 1911 O O . LEU C 1 72 ? 69.555 26.721 -41.284 1.00 35.02 72 LEU C O 1
ATOM 1916 N N . ALA C 1 73 ? 68.711 27.299 -39.276 1.00 27.14 73 ALA C N 1
ATOM 1917 C CA . ALA C 1 73 ? 67.669 28.167 -39.819 1.00 26.91 73 ALA C CA 1
ATOM 1918 C C . ALA C 1 73 ? 68.117 29.619 -39.997 1.00 28.75 73 ALA C C 1
ATOM 1919 O O . ALA C 1 73 ? 67.677 30.295 -40.927 1.00 31.29 73 ALA C O 1
ATOM 1921 N N . ALA C 1 74 ? 68.974 30.102 -39.103 1.00 24.45 74 ALA C N 1
ATOM 1922 C CA . ALA C 1 74 ? 69.456 31.481 -39.190 1.00 21.82 74 ALA C CA 1
ATOM 1923 C C . ALA C 1 74 ? 70.252 31.769 -40.472 1.00 25.61 74 ALA C C 1
ATOM 1924 O O . ALA C 1 74 ? 70.069 32.830 -41.069 1.00 29.21 74 ALA C O 1
ATOM 1926 N N . PRO C 1 75 ? 71.142 30.847 -40.899 1.00 28.46 75 PRO C N 1
ATOM 1927 C CA . PRO C 1 75 ? 71.794 31.111 -42.188 1.00 29.24 75 PRO C CA 1
ATOM 1928 C C . PRO C 1 75 ? 70.800 31.200 -43.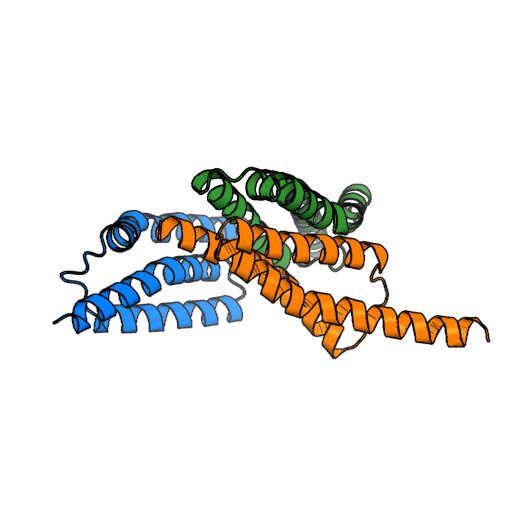342 1.00 30.14 75 PRO C C 1
ATOM 1929 O O . PRO C 1 75 ? 70.990 32.007 -44.251 1.00 29.08 75 PRO C O 1
ATOM 1933 N N . VAL C 1 76 ? 69.754 30.379 -43.298 1.00 28.10 76 VAL C N 1
ATOM 1934 C CA . VAL C 1 76 ? 68.697 30.424 -44.302 1.00 28.07 76 VAL C CA 1
ATOM 1935 C C . VAL C 1 76 ? 68.042 31.804 -44.342 1.00 26.43 76 VAL C C 1
ATOM 1936 O O . VAL C 1 76 ? 67.817 32.365 -45.417 1.00 31.54 76 VAL C O 1
ATOM 1940 N N . LEU C 1 77 ? 67.750 32.352 -43.165 1.00 28.34 77 LEU C N 1
ATOM 1941 C CA . LEU C 1 77 ? 67.156 33.682 -43.067 1.00 29.76 77 LEU C CA 1
ATOM 1942 C C . LEU C 1 77 ? 68.100 34.756 -43.602 1.00 32.67 77 LEU C C 1
ATOM 1943 O O . LEU C 1 77 ? 67.685 35.631 -44.363 1.00 33.51 77 LEU C O 1
ATOM 1948 N N . VAL C 1 78 ? 69.365 34.685 -43.197 1.00 25.85 78 VAL C N 1
ATOM 1949 C CA . VAL C 1 78 ? 70.370 35.654 -43.627 1.00 34.49 78 VAL C CA 1
ATOM 1950 C C . VAL C 1 78 ? 70.505 35.681 -45.148 1.00 33.30 78 VAL C C 1
ATOM 1951 O O . VAL C 1 78 ? 70.498 36.750 -45.757 1.00 34.09 78 VAL C O 1
ATOM 1955 N N . ILE C 1 79 ? 70.615 34.503 -45.755 1.00 29.89 79 ILE C N 1
ATOM 1956 C CA . ILE C 1 79 ? 70.733 34.399 -47.207 1.00 32.00 79 ILE C CA 1
ATOM 1957 C C . ILE C 1 79 ? 69.468 34.910 -47.901 1.00 38.27 79 ILE C C 1
ATOM 1958 O O . ILE C 1 79 ? 69.545 35.581 -48.934 1.00 45.23 79 ILE C O 1
ATOM 1963 N N . THR C 1 80 ? 68.310 34.603 -47.324 1.00 34.15 80 THR C N 1
ATOM 1964 C CA . THR C 1 80 ? 67.033 35.064 -47.865 1.00 37.67 80 THR C CA 1
ATOM 1965 C C . THR C 1 80 ? 66.961 36.589 -47.877 1.00 35.04 80 THR C C 1
ATOM 1966 O O . THR C 1 80 ? 66.527 37.192 -48.860 1.00 37.36 80 THR C O 1
ATOM 1970 N N . LEU C 1 81 ? 67.395 37.205 -46.782 1.00 31.85 81 LEU C N 1
ATOM 1971 C CA . LEU C 1 81 ? 67.416 38.660 -46.670 1.00 38.48 81 LEU C CA 1
ATOM 1972 C C . LEU C 1 81 ? 68.405 39.278 -47.655 1.00 36.59 81 LEU C C 1
ATOM 1973 O O . LEU C 1 81 ? 68.138 40.327 -48.241 1.00 37.23 81 LEU C O 1
ATOM 1978 N N . ILE C 1 82 ? 69.547 38.619 -47.830 1.00 36.71 82 ILE C N 1
ATOM 19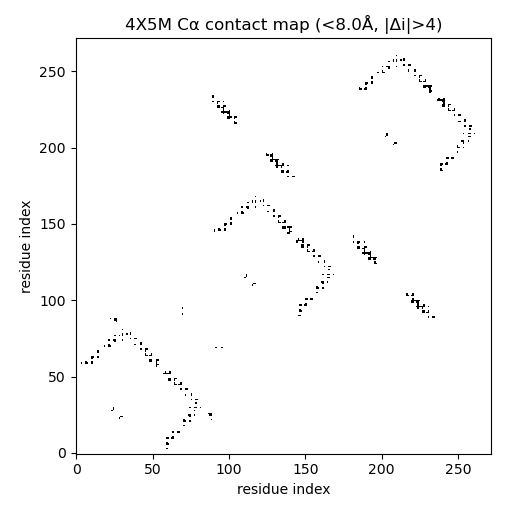79 C CA . ILE C 1 82 ? 70.561 39.069 -48.778 1.00 41.97 82 ILE C CA 1
ATOM 1980 C C . ILE C 1 82 ? 70.029 39.015 -50.210 1.00 39.36 82 ILE C C 1
ATOM 1981 O O . ILE C 1 82 ? 70.208 39.957 -50.985 1.00 43.23 82 ILE C O 1
ATOM 1986 N N . ASN C 1 83 ? 69.367 37.914 -50.552 1.00 38.06 83 ASN C N 1
ATOM 1987 C CA . ASN C 1 83 ? 68.799 37.748 -51.886 1.00 40.56 83 ASN C CA 1
ATOM 1988 C C . ASN C 1 83 ? 67.670 38.737 -52.165 1.00 41.81 83 ASN C C 1
ATOM 1989 O O . ASN C 1 83 ? 67.505 39.194 -53.296 1.00 44.97 83 ASN C O 1
ATOM 1994 N N . ARG C 1 84 ? 66.896 39.065 -51.136 1.00 41.89 84 ARG C N 1
ATOM 1995 C CA . ARG C 1 84 ? 65.806 40.025 -51.284 1.00 45.75 84 ARG C CA 1
ATOM 1996 C C . ARG C 1 84 ? 66.323 41.444 -51.466 1.00 41.66 84 ARG C C 1
ATOM 1997 O O . ARG C 1 84 ? 65.753 42.227 -52.224 1.00 46.28 84 ARG C O 1
ATOM 2005 N N . ARG C 1 85 ? 67.398 41.773 -50.758 1.00 39.86 85 ARG C N 1
ATOM 2006 C CA . ARG C 1 85 ? 68.013 43.090 -50.873 1.00 49.42 85 ARG C CA 1
ATOM 2007 C C . ARG C 1 85 ? 68.609 43.289 -52.263 1.00 52.23 85 ARG C C 1
ATOM 2008 O O . ARG C 1 85 ? 68.461 44.355 -52.862 1.00 51.93 85 ARG C O 1
ATOM 2016 N N . LYS C 1 86 ? 69.279 42.256 -52.768 1.00 49.69 86 LYS C N 1
ATOM 2017 C CA . LYS C 1 86 ? 69.850 42.287 -54.112 1.00 46.33 86 LYS C CA 1
ATOM 2018 C C . LYS C 1 86 ? 68.772 42.537 -55.160 1.00 46.39 86 LYS C C 1
ATOM 2019 O O . LYS C 1 86 ? 68.934 43.379 -56.044 1.00 47.25 86 LYS C O 1
ATOM 2025 N N . LYS C 1 87 ? 67.673 41.798 -55.051 1.00 47.65 87 LYS C N 1
ATOM 2026 C CA . LYS C 1 87 ? 66.535 41.959 -55.948 1.00 49.70 87 LYS C CA 1
ATOM 2027 C C . LYS C 1 87 ? 65.963 43.373 -55.861 1.00 59.28 87 LYS C C 1
ATOM 2028 O O . LYS C 1 87 ? 65.536 43.944 -56.864 1.00 64.34 87 LYS C O 1
ATOM 2032 N N . HIS C 1 88 ? 65.970 43.934 -54.656 1.00 57.61 88 HIS C N 1
ATOM 2033 C CA . HIS C 1 88 ? 65.437 45.272 -54.424 1.00 68.22 88 HIS C CA 1
ATOM 2034 C C . HIS C 1 88 ? 66.311 46.349 -55.061 1.00 64.67 88 HIS C C 1
ATOM 2035 O O . HIS C 1 88 ? 65.804 47.272 -55.700 1.00 66.26 88 HIS C O 1
ATOM 2042 N N . VAL C 1 89 ? 67.623 46.229 -54.879 1.00 56.52 89 VAL C N 1
ATOM 2043 C CA . VAL C 1 89 ? 68.567 47.199 -55.424 1.00 56.54 89 VAL C CA 1
ATOM 2044 C C . VAL C 1 89 ? 68.535 47.197 -56.951 1.00 65.01 89 VAL C C 1
ATOM 2045 O O . VAL C 1 89 ? 68.527 48.255 -57.583 1.00 62.71 89 VAL C O 1
ATOM 2049 N N . LEU C 1 90 ? 68.503 46.003 -57.536 1.00 63.02 90 LEU C N 1
ATOM 2050 C CA . LEU C 1 90 ? 68.431 45.858 -58.987 1.00 71.18 90 LEU C CA 1
ATOM 2051 C C . LEU C 1 90 ? 67.135 46.446 -59.542 1.00 71.46 90 LEU C C 1
ATOM 2052 O O . LEU C 1 90 ? 67.128 47.067 -60.606 1.00 73.55 90 LEU C O 1
ATOM 2057 N N . GLU C 1 91 ? 66.042 46.252 -58.811 1.00 68.88 91 GLU C N 1
ATOM 2058 C CA . GLU C 1 91 ? 64.736 46.753 -59.228 1.00 71.39 91 GLU C CA 1
ATOM 2059 C C . GLU C 1 91 ? 64.606 48.259 -59.006 1.00 75.70 91 GLU C C 1
ATOM 2060 O O . GLU C 1 91 ? 63.619 48.871 -59.414 1.00 82.50 91 GLU C O 1
ATOM 2062 N N . SER C 1 92 ? 65.605 48.849 -58.358 1.00 70.33 92 SER C N 1
ATOM 2063 C CA . SER C 1 92 ? 65.591 50.278 -58.066 1.00 77.06 92 SER C CA 1
ATOM 2064 C C . SER C 1 92 ? 66.678 51.022 -58.837 1.00 83.40 92 SER C C 1
ATOM 2065 O O . SER C 1 92 ? 67.101 52.107 -58.437 1.00 82.66 92 SER C O 1
ATOM 2068 N N . SER C 1 93 ? 67.127 50.435 -59.942 1.00 81.64 93 SER C N 1
ATOM 2069 C CA . SER C 1 93 ? 68.167 51.048 -60.761 1.00 85.53 93 SER C CA 1
ATOM 2070 C C . SER C 1 93 ? 67.663 51.336 -62.172 1.00 86.41 93 SER C C 1
ATOM 2071 O O . SER C 1 93 ? 68.303 52.061 -62.934 1.00 83.98 93 SER C O 1
ATOM 2074 N N . GLY C 1 94 ? 66.513 50.764 -62.514 1.00 84.56 94 GLY C N 1
ATOM 2075 C CA . GLY C 1 94 ? 65.922 50.965 -63.824 1.00 83.87 94 GLY C CA 1
ATOM 2076 C C . GLY C 1 94 ? 66.384 49.938 -64.840 1.00 89.76 94 GLY C C 1
ATOM 2077 O O . GLY C 1 94 ? 67.125 49.013 -64.509 1.00 92.15 94 GLY C O 1
#

Radius of gyration: 21.18 Å; Cα contacts (8 Å, |Δi|>4): 276; chains: 3; bounding box: 36×51×65 Å

B-factor: mean 38.39, std 14.66, range [18.07, 100.79]

Sequence (272 aa):
DTILLTGLFAAFFTTFAFAPQSIKTIRTRNTEGISVVMYIMFLTGVISWIAYGIMRSDFAVLIANIVTLFLAAPVLVITLINRRKKMDTILLTGLFAAFFTTFAFAPQSIKTIRTRNTEGISVVMYIMFLTGVISWIAYGIMRSDFAVLIANIVTLFLAAPVLVITLINRRKKHVLESSDTILLTGLFAAFFTTFAFAPQSIKTIRTRNTEGISVVMYIMFLTGVISWIAYGIMRSDFAVLIANIVTLFLAAPVLVITLINRRKKHVLESSG

Foldseek 3Di:
DVVLVVLLVVLVCVQVVCLVVLVVCLVVLDLPPPDLVVLVVVLVVLVVQCVVCVVVVRVSSNVSSVSVCVRSVSNSVSVVVVVVVD/DVVVLVVLQVVLVCVLCVCLVVLVVCLVVLDCPPPDLVVLVVVLVVLVVQLVVCVVVVPPSSNVSSVSSCVRSVSSNVSNVVVVVVVVVVVVD/DVCVVVLVVVLCCVLVVCLVVLVVCLVVLDLPPPDLVVLVVVLVVLVVQLVVCVVVVPVSSNVSSVSNNVSRVSSNVSNVVVVVVVVVVVVPD

Nearest PDB structures (foldseek):
  4x5m-assembly1_A-2  TM=1.012E+00  e=3.042E-11  Escherichia coli UMEA 3162-1
  4x5m-assembly2_B  TM=1.004E+00  e=4.818E-10  Escherichia coli UMEA 3162-1
  4qnc-assembly1_A  TM=8.786E-01  e=1.804E-04  Leptospira biflexa serovar Patoc strain 'Patoc 1 (Paris)'
  4rng-assembly4_C-2  TM=8.668E-01  e=1.205E-03  Thermodesulfovibrio yellowstonii DSM 11347
  4rng-assembly2_D  TM=8.643E-01  e=1.703E-03  Thermodesulfovibrio yellowstonii DSM 11347

InterPro domains:
  IPR006603 PQ-loop repeat [PF04193] (7-59)
  IPR047662 SemiSWEET transporter [NF037968] (8-81)

Solvent-accessible surface area: 15928 Å² total; per-residue (Å²): 96,101,141,70,112,87,19,58,131,51,11,114,113,102,18,100,60,142,9,85,120,20,75,116,21,3,149,59,137,93,16,119,80,43,35,20,100,122,51,88,136,104,24,84,28,4,90,62,128,28,46,93,0,111,141,153,106,44,36,10,34,32,37,19,20,22,23,28,45,42,32,5,32,22,1,18,81,18,7,76,92,37,151,194,152,134,110,45,31,45,58,31,31,0,49,28,0,5,78,2,24,14,91,2,53,7,80,94,21,96,138,24,54,126,72,119,98,13,91,77,32,23,20,95,32,33,86,37,39,16,50,0,0,96,15,19,28,33,5,1,112,81,67,95,1,115,0,4,38,59,7,18,58,38,25,48,134,30,6,30,45,1,23,80,11,1,81,66,42,130,57,121,65,140,108,131,90,97,128,111,89,62,112,106,18,1,103,92,0,13,112,47,24,19,94,1,59,11,58,86,19,97,73,23,53,79,88,116,94,14,87,81,32,28,16,95,22,36,39,47,40,13,25,0,1,98,16,16,28,40,3,1,111,78,70,86,1,145,18,3,28,94,6,20,63,68,26,31,135,30,7,25,42,1,23,79,9,2,80,70,42,126,132,128,109,103,76,131,84,82,90,110

CATH classification: 1.20.1280.290

Organism: Escherichia coli (strain UMEA 3162-1) (NCBI:txid1281200)